Protein AF-0000000086583318 (afdb_homodimer)

Radius of gyration: 18.17 Å; Cα contacts (8 Å, |Δi|>4): 417; chains: 2; bounding box: 39×44×50 Å

Foldseek 3Di:
DPCDLLNVLQVCLVVQNLVVSVVSVVVCVVVPNADAQSSLLSNLSSCQSVLVLVVNVVSVVCCCVVRNYDHDQSSLQSNLLSCLLNPVLVVSVVSQVPDPDHHDLSSLVSSLVSCVVVVPVPSNVVSVVRNPD/DPCDLLNVLQVCLVVQNLVVSVVSVVVCVVVPNADAQSSLLSNLSSCQSVLVLVVNVVSVVCCCVPRNYDHDQSSLQSNLLSCLLNPVLVVSVVSQVPDPDHHALSSLVSSLVSCVVVVPVPSNVVSVVRNDD

InterPro domains:
  IPR002885 Pentatricopeptide repeat [PF01535] (75-99)
  IPR002885 Pentatricopeptide repeat [PF13041] (2-48)
  IPR002885 Pentatricopeptide repeat [PS51375] (1-35)
  IPR002885 Pentatricopeptide repeat [TIGR00756] (3-36)
  IPR011990 Tetratricopeptide-like helical domain superfamily [G3DSA:1.25.40.10] (1-133)
  IPR046960 Pentatricopeptide repeat-containing protein At4g14850-like, plant [PTHR47926] (2-131)

pLDDT: mean 95.22, std 8.82, range [35.66, 98.75]

Structure (mmCIF, N/CA/C/O backbone):
data_AF-0000000086583318-model_v1
#
loop_
_entity.id
_entity.type
_entity.pdbx_description
1 polymer 'Pentatricopeptide repeat-containing protein'
#
loop_
_atom_site.group_PDB
_atom_site.id
_atom_site.type_symbol
_atom_site.label_atom_id
_atom_site.label_alt_id
_atom_site.label_comp_id
_atom_site.label_asym_id
_atom_site.label_entity_id
_atom_site.label_seq_id
_atom_site.pdbx_PDB_ins_code
_atom_site.Cartn_x
_atom_site.Cartn_y
_atom_site.Cartn_z
_atom_site.occupancy
_atom_site.B_iso_or_equiv
_atom_site.auth_seq_id
_atom_site.auth_comp_id
_atom_site.auth_asym_id
_atom_site.auth_atom_id
_atom_site.pdbx_PDB_model_num
ATOM 1 N N . MET A 1 1 ? -16.641 -5.621 -13.945 1 37.62 1 MET A N 1
ATOM 2 C CA . MET A 1 1 ? -16.781 -5.004 -12.625 1 37.62 1 MET A CA 1
ATOM 3 C C . MET A 1 1 ? -16.406 -3.531 -12.672 1 37.62 1 MET A C 1
ATOM 5 O O . MET A 1 1 ? -15.445 -3.156 -13.352 1 37.62 1 MET A O 1
ATOM 9 N N . ILE A 1 2 ? -17.234 -2.631 -12.57 1 45.72 2 ILE A N 1
ATOM 10 C CA . ILE A 1 2 ? -17.109 -1.191 -12.773 1 45.72 2 ILE A CA 1
ATOM 11 C C . ILE A 1 2 ? -15.906 -0.67 -11.984 1 45.72 2 ILE A C 1
ATOM 13 O O . ILE A 1 2 ? -15.852 -0.799 -10.766 1 45.72 2 ILE A O 1
ATOM 17 N N . VAL A 1 3 ? -14.859 -0.628 -12.797 1 62.59 3 VAL A N 1
ATOM 18 C CA . VAL A 1 3 ? -13.648 -0.077 -12.195 1 62.59 3 VAL A CA 1
ATOM 19 C C . VAL A 1 3 ? -13.938 1.314 -11.641 1 62.59 3 VAL A C 1
ATOM 21 O O . VAL A 1 3 ? -14.422 2.191 -12.359 1 62.59 3 VAL A O 1
ATOM 24 N N . SER A 1 4 ? -13.891 1.413 -10.305 1 88.62 4 SER A N 1
ATOM 25 C CA . SER A 1 4 ? -14.25 2.672 -9.656 1 88.62 4 SER A CA 1
ATOM 26 C C . SER A 1 4 ? -13.148 3.711 -9.828 1 88.62 4 SER A C 1
ATOM 28 O O . SER A 1 4 ? -11.977 3.359 -10.016 1 88.62 4 SER A O 1
ATOM 30 N N . TRP A 1 5 ? -13.516 4.977 -10.305 1 93.75 5 TRP A N 1
ATOM 31 C CA . TRP A 1 5 ? -12.625 6.129 -10.391 1 93.75 5 TRP A CA 1
ATOM 32 C C . TRP A 1 5 ? -11.602 6.109 -9.258 1 93.75 5 TRP A C 1
ATOM 34 O O . TRP A 1 5 ? -10.414 6.324 -9.477 1 93.75 5 TRP A O 1
ATOM 44 N N . SER A 1 6 ? -12.016 5.707 -8.102 1 95.56 6 SER A N 1
ATOM 45 C CA . SER A 1 6 ? -11.148 5.664 -6.926 1 95.56 6 SER A CA 1
ATOM 46 C C . SER A 1 6 ? -10.125 4.535 -7.035 1 95.56 6 SER A C 1
ATOM 48 O O . SER A 1 6 ? -8.969 4.703 -6.656 1 95.56 6 SER A O 1
ATOM 50 N N . ALA A 1 7 ? -10.602 3.443 -7.5 1 94.12 7 ALA A N 1
ATOM 51 C CA . ALA A 1 7 ? -9.703 2.307 -7.68 1 94.12 7 ALA A CA 1
ATOM 52 C C . ALA A 1 7 ? -8.609 2.627 -8.703 1 94.12 7 ALA A C 1
ATOM 54 O O . ALA A 1 7 ? -7.445 2.279 -8.5 1 94.12 7 ALA A O 1
ATOM 55 N N . MET A 1 8 ? -8.945 3.303 -9.758 1 95.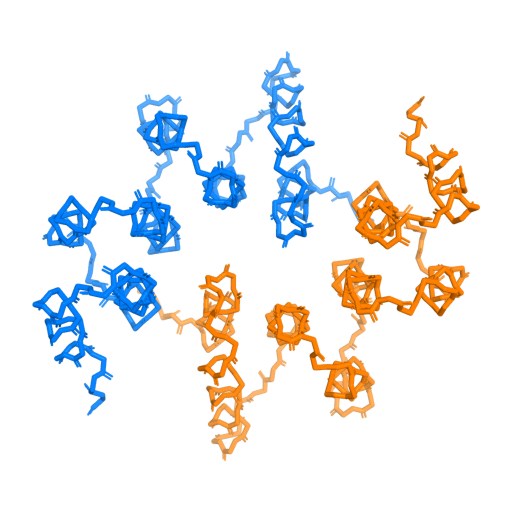38 8 MET A N 1
ATOM 56 C CA . MET A 1 8 ? -7.969 3.641 -10.797 1 95.38 8 MET A CA 1
ATOM 57 C C . MET A 1 8 ? -6.965 4.664 -10.281 1 95.38 8 MET A C 1
ATOM 59 O O . MET A 1 8 ? -5.766 4.555 -10.555 1 95.38 8 MET A O 1
ATOM 63 N N . ILE A 1 9 ? -7.492 5.645 -9.586 1 97.25 9 ILE A N 1
ATOM 64 C CA . ILE A 1 9 ? -6.609 6.637 -8.977 1 97.25 9 ILE A CA 1
ATOM 65 C C . ILE A 1 9 ? -5.617 5.941 -8.047 1 97.25 9 ILE A C 1
ATOM 67 O O . ILE A 1 9 ? -4.41 6.203 -8.109 1 97.25 9 ILE A O 1
ATOM 71 N N . GLY A 1 10 ? -6.152 5.035 -7.234 1 96.88 10 GLY A N 1
ATOM 72 C CA . GLY A 1 10 ? -5.285 4.266 -6.359 1 96.88 10 GLY A CA 1
ATOM 73 C C . GLY A 1 10 ? -4.277 3.42 -7.113 1 96.88 10 GLY A C 1
ATOM 74 O O . GLY A 1 10 ? -3.121 3.307 -6.699 1 96.88 10 GLY A O 1
ATOM 75 N N . GLY A 1 11 ? -4.68 2.834 -8.156 1 95.88 11 GLY A N 1
ATOM 76 C CA . GLY A 1 11 ? -3.785 2.053 -8.992 1 95.88 11 GLY A CA 1
ATOM 77 C C . GLY A 1 11 ? -2.639 2.867 -9.562 1 95.88 11 GLY A C 1
ATOM 78 O O . GLY A 1 11 ? -1.479 2.465 -9.461 1 95.88 11 GLY A O 1
ATOM 79 N N . TYR A 1 12 ? -2.918 4.039 -10.164 1 96.31 12 TYR A N 1
ATOM 80 C CA . TYR A 1 12 ? -1.885 4.914 -10.703 1 96.31 12 TYR A CA 1
ATOM 81 C C . TYR A 1 12 ? -0.926 5.367 -9.609 1 96.31 12 TYR A C 1
ATOM 83 O O . TYR A 1 12 ? 0.291 5.387 -9.805 1 96.31 12 TYR A O 1
ATOM 91 N N . ALA A 1 13 ? -1.493 5.707 -8.461 1 96.62 13 ALA A N 1
ATOM 92 C CA . ALA A 1 13 ? -0.678 6.184 -7.348 1 96.62 13 ALA A CA 1
ATOM 93 C C . ALA A 1 13 ? 0.273 5.098 -6.855 1 96.62 13 ALA A C 1
ATOM 95 O O . ALA A 1 13 ? 1.458 5.355 -6.637 1 96.62 13 ALA A O 1
ATOM 96 N N . MET A 1 14 ? -0.202 3.904 -6.723 1 94.81 14 MET A N 1
ATOM 97 C CA . MET A 1 14 ? 0.562 2.783 -6.184 1 94.81 14 MET A CA 1
ATOM 98 C C . MET A 1 14 ? 1.717 2.418 -7.113 1 94.81 14 MET A C 1
ATOM 100 O O . MET A 1 14 ? 2.764 1.957 -6.656 1 94.81 14 MET A O 1
ATOM 104 N N . HIS A 1 15 ? 1.571 2.66 -8.328 1 94.5 15 HIS A N 1
ATOM 105 C CA . HIS A 1 15 ? 2.572 2.223 -9.297 1 94.5 15 HIS A CA 1
ATOM 106 C C . HIS A 1 15 ? 3.418 3.395 -9.781 1 94.5 15 HIS A C 1
ATOM 108 O O . HIS A 1 15 ? 4 3.338 -10.867 1 94.5 15 HIS A O 1
ATOM 114 N N . GLY A 1 16 ? 3.346 4.484 -9.078 1 91.44 16 GLY A N 1
ATOM 115 C CA . GLY A 1 16 ? 4.254 5.602 -9.305 1 91.44 16 GLY A CA 1
ATOM 116 C C . GLY A 1 16 ? 3.799 6.523 -10.414 1 91.44 16 GLY A C 1
ATOM 117 O O . GLY A 1 16 ? 4.594 7.297 -10.953 1 91.44 16 GLY A O 1
ATOM 118 N N . GLN A 1 17 ? 2.637 6.43 -10.828 1 94.69 17 GLN A N 1
ATOM 119 C CA . GLN A 1 17 ? 2.086 7.277 -11.883 1 94.69 17 GLN A CA 1
ATOM 120 C C . GLN A 1 17 ? 1.248 8.406 -11.297 1 94.69 17 GLN A C 1
ATOM 122 O O . GLN A 1 17 ? 0.058 8.531 -11.594 1 94.69 17 GLN A O 1
ATOM 127 N N . ALA A 1 18 ? 1.865 9.234 -10.555 1 95.44 18 ALA A N 1
ATOM 128 C CA . ALA A 1 18 ? 1.233 10.289 -9.766 1 95.44 18 ALA A CA 1
ATOM 129 C C . ALA A 1 18 ? 0.518 11.289 -10.672 1 95.44 18 ALA A C 1
ATOM 131 O O . ALA A 1 18 ? -0.588 11.734 -10.359 1 95.44 18 ALA A O 1
ATOM 132 N N . GLU A 1 19 ? 1.093 11.656 -11.773 1 95.19 19 GLU A N 1
ATOM 133 C CA . GLU A 1 19 ? 0.486 12.625 -12.68 1 95.19 19 GLU A CA 1
ATOM 134 C C . GLU A 1 19 ? -0.841 12.109 -13.227 1 95.19 19 GLU A C 1
ATOM 136 O O . GLU A 1 19 ? -1.815 12.859 -13.312 1 95.19 19 GLU A O 1
ATOM 141 N N . GLU A 1 20 ? -0.82 10.891 -13.602 1 95.88 20 GLU A N 1
ATOM 142 C CA . GLU A 1 20 ? -2.049 10.297 -14.117 1 95.88 20 GLU A CA 1
ATOM 143 C C . GLU A 1 20 ? -3.127 10.234 -13.039 1 95.88 20 GLU A C 1
ATOM 145 O O . GLU A 1 20 ? -4.305 10.461 -13.32 1 95.88 20 GLU A O 1
ATOM 150 N N . ALA A 1 21 ? -2.766 9.906 -11.844 1 97.62 21 ALA A N 1
ATOM 151 C CA . ALA A 1 21 ? -3.705 9.875 -10.719 1 97.62 21 ALA A CA 1
ATOM 152 C C . ALA A 1 21 ? -4.355 11.242 -10.516 1 97.62 21 ALA A C 1
ATOM 154 O O . ALA A 1 21 ? -5.574 11.344 -10.367 1 97.62 21 ALA A O 1
ATOM 155 N N . LEU A 1 22 ? -3.559 12.312 -10.523 1 97.69 22 LEU A N 1
ATOM 156 C CA . LEU A 1 22 ? -4.055 13.664 -10.289 1 97.69 22 LEU A CA 1
ATOM 157 C C . LEU A 1 22 ? -4.938 14.125 -11.445 1 97.69 22 LEU A C 1
ATOM 159 O O . LEU A 1 22 ? -5.949 14.797 -11.227 1 97.69 22 LEU A O 1
ATOM 163 N N . LYS A 1 23 ? -4.52 13.781 -12.688 1 97.12 23 LYS A N 1
ATOM 164 C CA . LYS A 1 23 ? -5.336 14.109 -13.852 1 97.12 23 LYS A CA 1
ATOM 165 C C . LYS A 1 23 ? -6.703 13.43 -13.766 1 97.12 23 LYS A C 1
ATOM 167 O O . LYS A 1 23 ? -7.723 14.039 -14.109 1 97.12 23 LYS A O 1
ATOM 172 N N . LEU A 1 24 ? -6.723 12.211 -13.367 1 97.12 24 LEU A N 1
ATOM 173 C CA . LEU A 1 24 ? -7.977 11.469 -13.25 1 97.12 24 LEU A CA 1
ATOM 174 C C . LEU A 1 24 ? -8.867 12.078 -12.172 1 97.12 24 LEU A C 1
ATOM 176 O O . LEU A 1 24 ? -10.086 12.133 -12.328 1 97.12 24 LEU A O 1
ATOM 180 N N . PHE A 1 25 ? -8.297 12.477 -11.109 1 97.81 25 PHE A N 1
ATOM 181 C CA . PHE A 1 25 ? -9.078 13.141 -10.062 1 97.81 25 PHE A CA 1
ATOM 182 C C . PHE A 1 25 ? -9.711 14.414 -10.594 1 97.81 25 PHE A C 1
ATOM 184 O O . PHE A 1 25 ? -10.867 14.711 -10.281 1 97.81 25 PHE A O 1
ATOM 191 N N . SER A 1 26 ? -8.922 15.188 -11.297 1 97.38 26 SER A N 1
ATOM 192 C CA . SER A 1 26 ? -9.461 16.406 -11.891 1 97.38 26 SER A CA 1
ATOM 193 C C . SER A 1 26 ? -10.664 16.109 -12.773 1 97.38 26 SER A C 1
ATOM 195 O O . SER A 1 26 ? -11.664 16.828 -12.742 1 97.38 26 SER A O 1
ATOM 197 N N . LYS A 1 27 ? -10.555 15.078 -13.578 1 96.5 27 LYS A N 1
ATOM 198 C CA . LYS A 1 27 ? -11.672 14.672 -14.438 1 96.5 27 LYS A CA 1
ATOM 199 C C . LYS A 1 27 ? -12.867 14.234 -13.602 1 96.5 27 LYS A C 1
ATOM 201 O O . LYS A 1 27 ? -14.008 14.594 -13.906 1 96.5 27 LYS A O 1
ATOM 206 N N . MET A 1 28 ? -12.562 13.414 -12.547 1 96.31 28 MET A N 1
ATOM 207 C CA . MET A 1 28 ? -13.594 12.953 -11.625 1 96.31 28 MET A CA 1
ATOM 208 C C . MET A 1 28 ? -14.352 14.133 -11.023 1 96.31 28 MET A C 1
ATOM 210 O O . MET A 1 28 ? -15.586 14.117 -10.953 1 96.31 28 MET A O 1
ATOM 214 N N . TYR A 1 29 ? -13.664 15.094 -10.625 1 94.5 29 TYR A N 1
ATOM 215 C CA . TYR A 1 29 ? -14.227 16.312 -10.031 1 94.5 29 TYR A CA 1
ATOM 216 C C . TYR A 1 29 ? -15.086 17.062 -11.039 1 94.5 29 TYR A C 1
ATOM 218 O O . TYR A 1 29 ? -16.203 17.469 -10.734 1 94.5 29 TYR A O 1
ATOM 226 N N . CYS A 1 30 ? -14.609 17.234 -12.234 1 96.12 30 CYS A N 1
ATOM 227 C CA . CYS A 1 30 ? -15.273 18.031 -13.266 1 96.12 30 CYS A CA 1
ATOM 228 C C . CYS A 1 30 ? -16.609 17.406 -13.664 1 96.12 30 CYS A C 1
ATOM 230 O O . CYS A 1 30 ? -17.562 18.109 -13.977 1 96.12 30 CYS A O 1
ATOM 232 N N . ILE A 1 31 ? -16.719 16.141 -13.617 1 96.06 31 ILE A N 1
ATOM 233 C CA . ILE A 1 31 ? -17.938 15.5 -14.07 1 96.06 31 ILE A CA 1
ATOM 234 C C . ILE A 1 31 ? -18.875 15.273 -12.883 1 96.06 31 ILE A C 1
ATOM 236 O O . ILE A 1 31 ? -19.922 14.648 -13.023 1 96.06 31 ILE A O 1
ATOM 240 N N . GLY A 1 32 ? -18.422 15.648 -11.727 1 95.56 32 GLY A N 1
ATOM 241 C CA . GLY A 1 32 ? -19.328 15.719 -10.586 1 95.56 32 GLY A CA 1
ATOM 242 C C . GLY A 1 32 ? -19.328 14.453 -9.758 1 95.56 32 GLY A C 1
ATOM 243 O O . GLY A 1 32 ? -20.25 14.211 -8.977 1 95.56 32 GLY A O 1
ATOM 244 N N . ILE A 1 33 ? -18.391 13.531 -9.961 1 96.19 33 ILE A N 1
ATOM 245 C CA . ILE A 1 33 ? -18.281 12.328 -9.148 1 96.19 33 ILE A CA 1
ATOM 246 C C . ILE A 1 33 ? -17.578 12.656 -7.828 1 96.19 33 ILE A C 1
ATOM 248 O O . ILE A 1 33 ? -16.547 13.312 -7.812 1 96.19 33 ILE A O 1
ATOM 252 N N . ARG A 1 34 ? -18.203 12.258 -6.758 1 96.12 34 ARG A N 1
ATOM 253 C CA . ARG A 1 34 ? -17.672 12.602 -5.441 1 96.12 34 ARG A CA 1
ATOM 254 C C . ARG A 1 34 ? -16.562 11.648 -5.031 1 96.12 34 ARG A C 1
ATOM 256 O O . ARG A 1 34 ? -16.703 10.43 -5.148 1 96.12 34 ARG A O 1
ATOM 263 N N . PRO A 1 35 ? -15.516 12.172 -4.48 1 97.56 35 PRO A N 1
ATOM 264 C CA . PRO A 1 35 ? -14.469 11.305 -3.928 1 97.56 35 PRO A CA 1
ATOM 265 C C . PRO A 1 35 ? -14.867 10.672 -2.598 1 97.56 35 PRO A C 1
ATOM 267 O O . PRO A 1 35 ? -15.867 11.062 -1.998 1 97.56 35 PRO A O 1
ATOM 270 N N . ASN A 1 36 ? -14.172 9.594 -2.277 1 96.94 36 ASN A N 1
ATOM 271 C CA . ASN A 1 36 ? -14.312 8.969 -0.968 1 96.94 36 ASN A CA 1
ATOM 272 C C . ASN A 1 36 ? -12.961 8.773 -0.287 1 96.94 36 ASN A C 1
ATOM 274 O O . ASN A 1 36 ? -11.953 9.32 -0.734 1 96.94 36 ASN A O 1
ATOM 278 N N . GLY A 1 37 ? -12.945 8.039 0.853 1 96.94 37 GLY A N 1
ATOM 279 C CA . GLY A 1 37 ? -11.711 7.832 1.594 1 96.94 37 GLY A CA 1
ATOM 280 C C . GLY A 1 37 ? -10.625 7.156 0.771 1 96.94 37 GLY A C 1
ATOM 281 O O . GLY A 1 37 ? -9.453 7.516 0.867 1 96.94 37 GLY A O 1
ATOM 282 N N . VAL A 1 38 ? -10.984 6.227 -0.025 1 95.88 38 VAL A N 1
ATOM 283 C CA . VAL A 1 38 ? -10.039 5.484 -0.854 1 95.88 38 VAL A CA 1
ATOM 284 C C . VAL A 1 38 ? -9.414 6.418 -1.889 1 95.88 38 VAL A C 1
ATOM 286 O O . VAL A 1 38 ? -8.227 6.312 -2.189 1 95.88 38 VAL A O 1
ATOM 289 N N . THR A 1 39 ? -10.242 7.309 -2.477 1 97.81 39 THR A N 1
ATOM 290 C CA . THR A 1 39 ? -9.734 8.312 -3.41 1 97.81 39 THR A CA 1
ATOM 291 C C . THR A 1 39 ? -8.586 9.094 -2.793 1 97.81 39 THR A C 1
ATOM 293 O O . THR A 1 39 ? -7.535 9.266 -3.418 1 97.81 39 THR A O 1
ATOM 296 N N . PHE A 1 40 ? -8.797 9.484 -1.582 1 98.5 40 PHE A N 1
ATOM 297 C CA . PHE A 1 40 ? -7.832 10.383 -0.948 1 98.5 40 PHE A CA 1
ATOM 298 C C . PHE A 1 40 ? -6.59 9.609 -0.506 1 98.5 40 PHE A C 1
ATOM 300 O O . PHE A 1 40 ? -5.496 10.172 -0.438 1 98.5 40 PHE A O 1
ATOM 307 N N . ILE A 1 41 ? -6.711 8.312 -0.206 1 97.94 41 ILE A N 1
ATOM 308 C CA . ILE A 1 41 ? -5.512 7.508 -0.006 1 97.94 41 ILE A CA 1
ATOM 309 C C . ILE A 1 41 ? -4.652 7.535 -1.269 1 97.94 41 ILE A C 1
ATOM 311 O O . ILE A 1 41 ? -3.438 7.734 -1.195 1 97.94 41 ILE A O 1
ATOM 315 N N . GLY A 1 42 ? -5.32 7.348 -2.373 1 98.06 42 GLY A N 1
ATOM 316 C CA . GLY A 1 42 ? -4.609 7.395 -3.641 1 98.06 42 GLY A CA 1
ATOM 317 C C . GLY A 1 42 ? -3.947 8.734 -3.906 1 98.06 42 GLY A C 1
ATOM 318 O O . GLY A 1 42 ? -2.793 8.781 -4.336 1 98.06 42 GLY A O 1
ATOM 319 N N . LEU A 1 43 ? -4.656 9.828 -3.707 1 98.56 43 LEU A N 1
ATOM 320 C CA . LEU A 1 43 ? -4.145 11.172 -3.969 1 98.56 43 LEU A CA 1
ATOM 321 C C . LEU A 1 43 ? -2.965 11.492 -3.057 1 98.56 43 LEU A C 1
ATOM 323 O O . LEU A 1 43 ? -1.942 12.008 -3.512 1 98.56 43 LEU A O 1
ATOM 327 N N . LEU A 1 44 ? -3.082 11.172 -1.764 1 98.56 44 LEU A N 1
ATOM 328 C CA . LEU A 1 44 ? -2.014 11.453 -0.811 1 98.56 44 LEU A CA 1
ATOM 329 C C . LEU A 1 44 ? -0.789 10.594 -1.099 1 98.56 44 LEU A C 1
ATOM 331 O O . LEU A 1 44 ? 0.346 11.055 -0.963 1 98.56 44 LEU A O 1
ATOM 335 N N . HIS A 1 45 ? -0.986 9.367 -1.487 1 97.94 45 HIS A N 1
ATOM 336 C CA . HIS A 1 45 ? 0.101 8.484 -1.886 1 97.94 45 HIS A CA 1
ATOM 337 C C . HIS A 1 45 ? 0.813 9.008 -3.127 1 97.94 45 HIS A C 1
ATOM 339 O O . HIS A 1 45 ? 2.043 8.977 -3.201 1 97.94 45 HIS A O 1
ATOM 345 N N . ALA A 1 46 ? 0.011 9.469 -4.066 1 97.56 46 ALA A N 1
ATOM 346 C CA . ALA A 1 46 ? 0.594 10.039 -5.277 1 97.56 46 ALA A CA 1
ATOM 347 C C . ALA A 1 46 ? 1.481 11.242 -4.945 1 97.56 46 ALA A C 1
ATOM 349 O O . ALA A 1 46 ? 2.58 11.375 -5.488 1 97.56 46 ALA A O 1
ATOM 350 N N . CYS A 1 47 ? 1.048 12.133 -4.09 1 97.81 47 CYS A N 1
ATOM 351 C CA . CYS A 1 47 ? 1.83 13.289 -3.668 1 97.81 47 CYS A CA 1
ATOM 352 C C . CYS A 1 47 ? 3.119 12.852 -2.982 1 97.81 47 CYS A C 1
ATOM 354 O O . CYS A 1 47 ? 4.164 13.484 -3.152 1 97.81 47 CYS A O 1
ATOM 356 N N . GLY A 1 48 ? 3.002 11.766 -2.258 1 96.38 48 GLY A N 1
ATOM 357 C CA . GLY A 1 48 ? 4.168 11.25 -1.564 1 96.38 48 GLY A CA 1
ATOM 358 C C . GLY A 1 48 ? 5.266 10.781 -2.508 1 96.38 48 GLY A C 1
ATOM 359 O O . GLY A 1 48 ? 6.445 11.023 -2.262 1 96.38 48 GLY A O 1
ATOM 360 N N . HIS A 1 49 ? 4.922 10.172 -3.545 1 91.88 49 HIS A N 1
ATOM 361 C CA . HIS A 1 49 ? 5.871 9.609 -4.496 1 91.88 49 HIS A CA 1
ATOM 362 C C . HIS A 1 49 ? 6.617 10.711 -5.246 1 91.88 49 HIS A C 1
ATOM 364 O O . HIS A 1 49 ? 7.777 10.531 -5.625 1 91.88 49 HIS A O 1
ATOM 370 N N . MET A 1 50 ? 5.922 11.836 -5.398 1 93 50 MET A N 1
ATOM 371 C CA . MET A 1 50 ? 6.508 12.906 -6.203 1 93 50 MET A CA 1
ATOM 372 C C . MET A 1 50 ? 6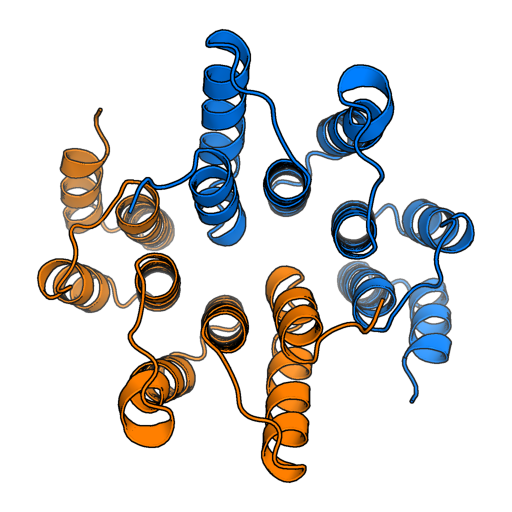.992 14.047 -5.32 1 93 50 MET A C 1
ATOM 374 O O . MET A 1 50 ? 7.457 15.07 -5.82 1 93 50 MET A O 1
ATOM 378 N N . GLY A 1 51 ? 6.801 13.992 -4.023 1 94.56 51 GLY A N 1
ATOM 379 C CA . GLY A 1 51 ? 7.223 15.039 -3.107 1 94.56 51 GLY A CA 1
ATOM 380 C C . GLY A 1 51 ? 6.387 16.297 -3.215 1 94.56 51 GLY A C 1
ATOM 381 O O . GLY A 1 51 ? 6.906 17.406 -3.074 1 94.56 51 GLY A O 1
ATOM 382 N N . LEU A 1 52 ? 5.129 16.141 -3.566 1 97.25 52 LEU A N 1
ATOM 383 C CA . LEU A 1 52 ? 4.223 17.281 -3.701 1 97.25 52 LEU A CA 1
ATOM 384 C C . LEU A 1 52 ? 3.588 17.625 -2.359 1 97.25 52 LEU A C 1
ATOM 386 O O . LEU A 1 52 ? 2.381 17.469 -2.176 1 97.25 52 LEU A O 1
ATOM 390 N N . VAL A 1 53 ? 4.328 18.297 -1.519 1 98.38 53 VAL A N 1
ATOM 391 C CA . VAL A 1 53 ? 3.969 18.516 -0.122 1 98.38 53 VAL A CA 1
ATOM 392 C C . VAL A 1 53 ? 2.783 19.484 -0.036 1 98.38 53 VAL A C 1
ATOM 394 O O . VAL A 1 53 ? 1.815 19.219 0.682 1 98.38 53 VAL A O 1
ATOM 397 N N . ASP A 1 54 ? 2.84 20.594 -0.753 1 98.25 54 ASP A N 1
ATOM 398 C CA . ASP A 1 54 ? 1.771 21.578 -0.684 1 98.25 54 ASP A CA 1
ATOM 399 C C . ASP A 1 54 ? 0.455 21 -1.204 1 98.25 54 ASP A C 1
ATOM 401 O O . ASP A 1 54 ? -0.604 21.234 -0.616 1 98.25 54 ASP A O 1
ATOM 405 N N . GLU A 1 55 ? 0.545 20.281 -2.277 1 98 55 GLU A N 1
ATOM 406 C CA . GLU A 1 55 ? -0.644 19.609 -2.793 1 98 55 GLU A CA 1
ATOM 407 C C . GLU A 1 55 ? -1.19 18.609 -1.785 1 98 55 GLU A C 1
ATOM 409 O O . GLU A 1 55 ? -2.402 18.516 -1.584 1 98 55 GLU A O 1
ATOM 414 N N . GLY A 1 56 ? -0.317 17.828 -1.161 1 98.56 56 GLY A N 1
ATOM 415 C CA . GLY A 1 56 ? -0.716 16.859 -0.144 1 98.56 56 GLY A CA 1
ATOM 416 C C . GLY A 1 56 ? -1.439 17.5 1.027 1 98.56 56 GLY A C 1
ATOM 417 O O . GLY A 1 56 ? -2.488 17.016 1.455 1 98.56 56 GLY A O 1
ATOM 418 N N . ARG A 1 57 ? -0.868 18.594 1.489 1 98.56 57 ARG A N 1
ATOM 419 C CA . ARG A 1 57 ? -1.531 19.328 2.557 1 98.56 57 ARG A CA 1
ATOM 420 C C . ARG A 1 57 ? -2.922 19.781 2.127 1 98.56 57 ARG A C 1
ATOM 422 O O . ARG A 1 57 ? -3.871 19.719 2.914 1 98.56 57 ARG A O 1
ATOM 429 N N . GLY A 1 58 ? -2.959 20.266 0.945 1 98.5 58 GLY A N 1
ATOM 430 C CA . GLY A 1 58 ? -4.238 20.703 0.405 1 98.5 58 GLY A CA 1
ATOM 431 C C . GLY A 1 58 ? -5.262 19.578 0.322 1 98.5 58 GLY A C 1
ATOM 432 O O . GLY A 1 58 ? -6.41 19.75 0.729 1 98.5 58 GLY A O 1
ATOM 433 N N . PHE A 1 59 ? -4.879 18.422 -0.182 1 98.75 59 PHE A N 1
ATOM 434 C CA . PHE A 1 59 ? -5.781 17.281 -0.295 1 98.75 59 PHE A CA 1
ATOM 435 C C . PHE A 1 59 ? -6.23 16.797 1.081 1 98.75 59 PHE A C 1
ATOM 437 O O . PHE A 1 59 ? -7.414 16.531 1.294 1 98.75 59 PHE A O 1
ATOM 444 N N . PHE A 1 60 ? -5.348 16.719 1.952 1 98.75 60 PHE A N 1
ATOM 445 C CA . PHE A 1 60 ? -5.691 16.266 3.295 1 98.75 60 PHE A CA 1
ATOM 446 C C . PHE A 1 60 ? -6.734 17.188 3.926 1 98.75 60 PHE A C 1
ATOM 448 O O . PHE A 1 60 ? -7.738 16.719 4.465 1 98.75 60 PHE A O 1
ATOM 455 N N . SER A 1 61 ? -6.48 18.453 3.836 1 98.44 61 SER A N 1
ATOM 456 C CA . SER A 1 61 ? -7.402 19.422 4.418 1 98.44 61 SER A CA 1
ATOM 457 C C . SER A 1 61 ? -8.758 19.391 3.725 1 98.44 61 SER A C 1
ATOM 459 O O . SER A 1 61 ? -9.797 19.562 4.367 1 98.44 61 SER A O 1
ATOM 461 N N . SER A 1 62 ? -8.734 19.156 2.453 1 98.19 62 SER A N 1
ATOM 462 C CA . SER A 1 62 ? -9.961 19.219 1.675 1 98.19 62 SER A CA 1
ATOM 463 C C . SER A 1 62 ? -10.875 18.047 2.002 1 98.19 62 SER A C 1
ATOM 465 O O . SER A 1 62 ? -12.086 18.094 1.761 1 98.19 62 SER A O 1
ATOM 467 N N . MET A 1 63 ? -10.289 16.906 2.564 1 98.44 63 MET A N 1
ATOM 468 C CA . MET A 1 63 ? -11.109 15.742 2.918 1 98.44 63 MET A CA 1
ATOM 469 C C . MET A 1 63 ? -12.281 16.156 3.809 1 98.44 63 MET A C 1
ATOM 471 O O . MET A 1 63 ? -13.43 15.859 3.5 1 98.44 63 MET A O 1
ATOM 475 N N . THR A 1 64 ? -11.977 16.844 4.836 1 98.12 64 THR A N 1
ATOM 476 C CA . THR A 1 64 ? -13.008 17.266 5.785 1 98.12 64 THR A CA 1
ATOM 477 C C . THR A 1 64 ? -13.688 18.547 5.32 1 98.12 64 THR A C 1
ATOM 479 O O . THR A 1 64 ? -14.914 18.641 5.305 1 98.12 64 THR A O 1
ATOM 482 N N . ARG A 1 65 ? -12.883 19.5 4.973 1 98.19 65 ARG A N 1
ATOM 483 C CA . ARG A 1 65 ? -13.375 20.844 4.668 1 98.19 65 ARG A CA 1
ATOM 484 C C . ARG A 1 65 ? -14.375 20.812 3.518 1 98.19 65 ARG A C 1
ATOM 486 O O . ARG A 1 65 ? -15.438 21.422 3.598 1 98.19 65 ARG A O 1
ATOM 493 N N . ASP A 1 66 ? -14.047 20.094 2.471 1 97.25 66 ASP A N 1
ATOM 494 C CA . ASP A 1 66 ? -14.82 20.188 1.236 1 97.25 66 ASP A CA 1
ATOM 495 C C . ASP A 1 66 ? -15.727 18.953 1.064 1 97.25 66 ASP A C 1
ATOM 497 O O . ASP A 1 66 ? -16.781 19.047 0.427 1 97.25 66 ASP A O 1
ATOM 501 N N . TYR A 1 67 ? -15.375 17.797 1.729 1 97.69 67 TYR A N 1
ATOM 502 C CA . TYR A 1 67 ? -16.094 16.578 1.358 1 97.69 67 TYR A CA 1
ATOM 503 C C . TYR A 1 67 ? -16.656 15.883 2.588 1 97.69 67 TYR A C 1
ATOM 505 O O . TYR A 1 67 ? -17.281 14.82 2.479 1 97.69 67 TYR A O 1
ATOM 513 N N . GLU A 1 68 ? -16.406 16.422 3.707 1 98.06 68 GLU A N 1
ATOM 514 C CA . GLU A 1 68 ? -16.922 15.875 4.957 1 98.06 68 GLU A CA 1
ATOM 515 C C . GLU A 1 68 ? -16.453 14.438 5.164 1 98.06 68 GLU A C 1
ATOM 517 O O . GLU A 1 68 ? -17.203 13.594 5.637 1 98.06 68 GLU A O 1
ATOM 522 N N . ILE A 1 69 ? -15.328 14.141 4.699 1 98.19 69 ILE A N 1
ATOM 523 C CA . ILE A 1 69 ? -14.703 12.836 4.898 1 98.19 69 ILE A CA 1
ATOM 524 C C . ILE A 1 69 ? -13.75 12.898 6.09 1 98.19 69 ILE A C 1
ATOM 526 O O . ILE A 1 69 ? -12.828 13.719 6.113 1 98.19 69 ILE A O 1
ATOM 530 N N . ILE A 1 70 ? -13.961 12.008 7.023 1 98.12 70 ILE A N 1
ATOM 531 C CA . ILE A 1 70 ? -13.094 11.977 8.195 1 98.12 70 ILE A CA 1
ATOM 532 C C . ILE A 1 70 ? -11.852 11.133 7.895 1 98.12 70 ILE A C 1
ATOM 534 O O . ILE A 1 70 ? -11.961 9.961 7.539 1 98.12 70 ILE A O 1
ATOM 538 N N . PRO A 1 71 ? -10.625 11.742 8.086 1 98.06 71 PRO A N 1
ATOM 539 C CA . PRO A 1 71 ? -9.406 10.969 7.848 1 98.06 71 PRO A CA 1
ATOM 540 C C . PRO A 1 71 ? -9.289 9.758 8.773 1 98.06 71 PRO A C 1
ATOM 542 O O . PRO A 1 71 ? -9.617 9.852 9.961 1 98.06 71 PRO A O 1
ATOM 545 N N . GLN A 1 72 ? -8.891 8.648 8.172 1 97.38 72 GLN A N 1
ATOM 546 C CA . GLN A 1 72 ? -8.602 7.434 8.922 1 97.38 72 GLN A CA 1
ATOM 547 C C . GLN A 1 72 ? -7.102 7.191 9.031 1 97.38 72 GLN A C 1
ATOM 549 O O . GLN A 1 72 ? -6.305 7.977 8.516 1 97.38 72 GLN A O 1
ATOM 554 N N . ILE A 1 73 ? -6.711 6.141 9.719 1 97.06 73 ILE A N 1
ATOM 555 C CA . ILE A 1 73 ? -5.316 5.883 10.062 1 97.06 73 ILE A CA 1
ATOM 556 C C . ILE A 1 73 ? -4.48 5.805 8.781 1 97.06 73 ILE A C 1
ATOM 558 O O . ILE A 1 73 ? -3.318 6.223 8.773 1 97.06 73 ILE A O 1
ATOM 562 N N . GLU A 1 74 ? -5.055 5.281 7.742 1 96.75 74 GLU A N 1
ATOM 563 C CA . GLU A 1 74 ? -4.328 5.137 6.484 1 96.75 74 GLU A CA 1
ATOM 564 C C . GLU A 1 74 ? -4.008 6.496 5.871 1 96.75 74 GLU A C 1
ATOM 566 O O . GLU A 1 74 ? -2.949 6.676 5.262 1 96.75 74 GLU A O 1
ATOM 571 N N . HIS A 1 75 ? -4.918 7.449 5.977 1 98.38 75 HIS A N 1
ATOM 572 C CA . HIS A 1 75 ? -4.684 8.797 5.473 1 98.38 75 HIS A CA 1
ATOM 573 C C . HIS A 1 75 ? -3.566 9.484 6.246 1 98.38 75 HIS A C 1
ATOM 575 O O . HIS A 1 75 ? -2.705 10.141 5.652 1 98.38 75 HIS A O 1
ATOM 581 N N . TYR A 1 76 ? -3.617 9.289 7.516 1 98.31 76 TYR A N 1
ATOM 582 C CA . TYR A 1 76 ? -2.559 9.836 8.352 1 98.31 76 TYR A CA 1
ATOM 583 C C . TYR A 1 76 ? -1.208 9.227 7.992 1 98.31 76 TYR A C 1
ATOM 585 O O . TYR A 1 76 ? -0.199 9.938 7.93 1 98.31 76 TYR A O 1
ATOM 593 N N . GLY A 1 77 ? -1.203 7.941 7.801 1 98.06 77 GLY A N 1
ATOM 594 C CA . GLY A 1 77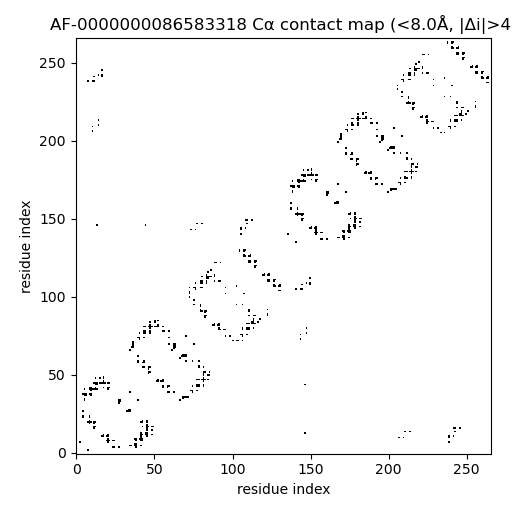 ? 0.02 7.277 7.375 1 98.06 77 GLY A CA 1
ATOM 595 C C . GLY A 1 77 ? 0.599 7.859 6.102 1 98.06 77 GLY A C 1
ATOM 596 O O . GLY A 1 77 ? 1.807 8.094 6.012 1 98.06 77 GLY A O 1
ATOM 597 N N . CYS A 1 78 ? -0.228 8.109 5.145 1 98.38 78 CYS A N 1
ATOM 598 C CA . CYS A 1 78 ? 0.22 8.68 3.877 1 98.38 78 CYS A CA 1
ATOM 599 C C . CYS A 1 78 ? 0.801 10.07 4.078 1 98.38 78 CYS A C 1
ATOM 601 O O . CYS A 1 78 ? 1.812 10.422 3.467 1 98.38 78 CYS A O 1
ATOM 603 N N . MET A 1 79 ? 0.136 10.883 4.863 1 98.69 79 MET A N 1
ATOM 604 C CA . MET A 1 79 ? 0.622 12.234 5.152 1 98.69 79 MET A CA 1
ATOM 605 C C . MET A 1 79 ? 1.978 12.18 5.852 1 98.69 79 MET A C 1
ATOM 607 O O . MET A 1 79 ? 2.879 12.953 5.516 1 98.69 79 MET A O 1
ATOM 611 N N . VAL A 1 80 ? 2.107 11.281 6.801 1 98.62 80 VAL A N 1
ATOM 612 C CA . VAL A 1 80 ? 3.371 11.164 7.523 1 98.62 80 VAL A CA 1
ATOM 613 C C . VAL A 1 80 ? 4.469 10.703 6.57 1 98.62 80 VAL A C 1
ATOM 615 O O . VAL A 1 80 ? 5.598 11.188 6.629 1 98.62 80 VAL A O 1
ATOM 618 N N . ASP A 1 81 ? 4.16 9.781 5.785 1 98.44 81 ASP A N 1
ATOM 619 C CA . ASP A 1 81 ? 5.121 9.305 4.797 1 98.44 81 ASP A CA 1
ATOM 620 C C . ASP A 1 81 ? 5.59 10.445 3.893 1 98.44 81 ASP A C 1
ATOM 622 O O . ASP A 1 81 ? 6.789 10.594 3.648 1 98.44 81 ASP A O 1
ATOM 626 N N . LEU A 1 82 ? 4.625 11.242 3.35 1 98.25 82 LEU A N 1
ATOM 627 C CA . LEU A 1 82 ? 4.934 12.375 2.482 1 98.25 82 LEU A CA 1
ATOM 628 C C . LEU A 1 82 ? 5.855 13.367 3.188 1 98.25 82 LEU A C 1
ATOM 630 O O . LEU A 1 82 ? 6.887 13.758 2.639 1 98.25 82 LEU A O 1
ATOM 634 N N . LEU A 1 83 ? 5.484 13.727 4.406 1 98.56 83 LEU A N 1
ATOM 635 C CA . LEU A 1 83 ? 6.27 14.695 5.16 1 98.56 83 LEU A CA 1
ATOM 636 C C . LEU A 1 83 ? 7.664 14.156 5.461 1 98.56 83 LEU A C 1
ATOM 638 O O . LEU A 1 83 ? 8.664 14.859 5.277 1 98.56 83 LEU A O 1
ATOM 642 N N . SER A 1 84 ? 7.75 12.93 5.852 1 98.38 84 SER A N 1
ATOM 643 C CA . SER A 1 84 ? 9.016 12.32 6.266 1 98.38 84 SER A CA 1
ATOM 644 C C . SER A 1 84 ? 9.961 12.148 5.082 1 98.38 84 SER A C 1
ATOM 646 O O . SER A 1 84 ? 11.148 12.469 5.18 1 98.38 84 SER A O 1
ATOM 648 N N . MET A 1 85 ? 9.477 11.672 4.004 1 97.5 85 MET A N 1
ATOM 649 C CA . MET A 1 85 ? 10.305 11.445 2.828 1 97.5 85 MET A CA 1
ATOM 650 C C . MET A 1 85 ? 10.789 12.766 2.24 1 97.5 85 MET A C 1
ATOM 652 O O . MET A 1 85 ? 11.844 12.812 1.602 1 97.5 85 MET A O 1
ATOM 656 N N . SER A 1 86 ? 10.039 13.844 2.473 1 97.94 86 SER A N 1
ATOM 657 C CA . SER A 1 86 ? 10.414 15.164 1.965 1 97.94 86 SER A CA 1
ATOM 658 C C . SER A 1 86 ? 11.375 15.867 2.918 1 97.94 86 SER A C 1
ATOM 660 O O . SER A 1 86 ? 11.695 17.047 2.725 1 97.94 86 SER A O 1
ATOM 662 N N . GLY A 1 87 ? 11.695 15.219 4.035 1 97.75 87 GLY A N 1
ATOM 663 C CA . GLY A 1 87 ? 12.695 15.758 4.953 1 97.75 87 GLY A CA 1
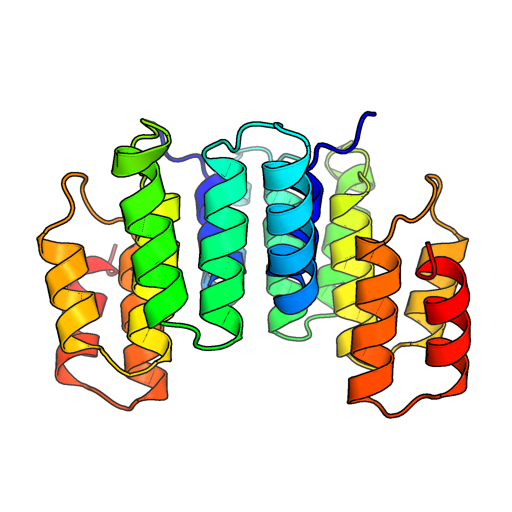ATOM 664 C C . GLY A 1 87 ? 12.094 16.641 6.023 1 97.75 87 GLY A C 1
ATOM 665 O O . GLY A 1 87 ? 12.82 17.234 6.82 1 97.75 87 GLY A O 1
ATOM 666 N N . LEU A 1 88 ? 10.789 16.812 6.016 1 98.38 88 LEU A N 1
ATOM 667 C CA . LEU A 1 88 ? 10.117 17.609 7.039 1 98.38 88 LEU A CA 1
ATOM 668 C C . LEU A 1 88 ? 9.812 16.766 8.273 1 98.38 88 LEU A C 1
ATOM 670 O O . LEU A 1 88 ? 8.648 16.625 8.664 1 98.38 88 LEU A O 1
ATOM 674 N N . LEU A 1 89 ? 10.867 16.203 8.961 1 98.38 89 LEU A N 1
ATOM 675 C CA . LEU A 1 89 ? 10.781 15.18 10 1 98.38 89 LEU A CA 1
ATOM 676 C C . LEU A 1 89 ? 10.164 15.75 11.273 1 98.38 89 LEU A C 1
ATOM 678 O O . LEU A 1 89 ? 9.383 15.07 11.945 1 98.38 89 LEU A O 1
ATOM 682 N N . GLN A 1 90 ? 10.539 16.953 11.578 1 97.88 90 GLN A N 1
ATOM 683 C CA . GLN A 1 90 ? 9.945 17.578 12.758 1 97.88 90 GLN A CA 1
ATOM 684 C C . GLN A 1 90 ? 8.445 17.781 12.57 1 97.88 90 GLN A C 1
ATOM 686 O O . GLN A 1 90 ? 7.656 17.516 13.484 1 97.88 90 GLN A O 1
ATOM 691 N N . GLU A 1 91 ? 8.07 18.266 11.453 1 98.25 91 GLU A N 1
ATOM 692 C CA . GLU A 1 91 ? 6.652 18.438 11.148 1 98.25 91 GLU A CA 1
ATOM 693 C C . GLU A 1 91 ? 5.926 17.094 11.148 1 98.25 91 GLU A C 1
ATOM 695 O O . GLU A 1 91 ? 4.785 17 11.609 1 98.25 91 GLU A O 1
ATOM 700 N N . ALA A 1 92 ? 6.57 16.016 10.562 1 98.69 92 ALA A N 1
ATOM 701 C CA . ALA A 1 92 ? 5.988 14.68 10.562 1 98.69 92 ALA A CA 1
ATOM 702 C C . ALA A 1 92 ? 5.75 14.188 11.992 1 98.69 92 ALA A C 1
ATOM 704 O O . ALA A 1 92 ? 4.695 13.625 12.289 1 98.69 92 ALA A O 1
ATOM 705 N N . HIS A 1 93 ? 6.73 14.453 12.781 1 98.12 93 HIS A N 1
ATOM 706 C CA . HIS A 1 93 ? 6.629 14.039 14.18 1 98.12 93 HIS A CA 1
ATOM 707 C C . HIS A 1 93 ? 5.484 14.758 14.883 1 98.12 93 HIS A C 1
ATOM 709 O O . HIS A 1 93 ? 4.703 14.133 15.609 1 98.12 93 HIS A O 1
ATOM 715 N N . GLU A 1 94 ? 5.441 15.992 14.75 1 98.12 94 GLU A N 1
ATOM 716 C CA . GLU A 1 94 ? 4.363 16.781 15.344 1 98.12 94 GLU A CA 1
ATOM 717 C C . GLU A 1 94 ? 3.004 16.359 14.789 1 98.12 94 GLU A C 1
ATOM 719 O O . GLU A 1 94 ? 2.008 16.344 15.516 1 98.12 94 GLU A O 1
ATOM 724 N N . PHE A 1 95 ? 2.906 16.109 13.5 1 98.69 95 PHE A N 1
ATOM 725 C CA . PHE A 1 95 ? 1.688 15.625 12.859 1 98.69 95 PHE A CA 1
ATOM 726 C C . PHE A 1 95 ? 1.183 14.359 13.547 1 98.69 95 PHE A C 1
ATOM 728 O O . PHE A 1 95 ? -0.01 14.234 13.836 1 98.69 95 PHE A O 1
ATOM 735 N N . ILE A 1 96 ? 2.119 13.406 13.883 1 98.56 96 ILE A N 1
ATOM 736 C CA . ILE A 1 96 ? 1.762 12.156 14.555 1 98.56 96 ILE A CA 1
ATOM 737 C C . ILE A 1 96 ? 1.211 12.461 15.945 1 98.56 96 ILE A C 1
ATOM 739 O O . ILE A 1 96 ? 0.186 11.906 16.359 1 98.56 96 ILE A O 1
ATOM 743 N N . LYS A 1 97 ? 1.853 13.359 16.609 1 97.56 97 LYS A N 1
ATOM 744 C CA . LYS A 1 97 ? 1.477 13.68 17.969 1 97.56 97 LYS A CA 1
ATOM 745 C C . LYS A 1 97 ? 0.093 14.32 18.031 1 97.56 97 LYS A C 1
ATOM 747 O O . LYS A 1 97 ? -0.621 14.188 19.031 1 97.56 97 LYS A O 1
ATOM 752 N N . ASN A 1 98 ? -0.281 14.93 17.016 1 97.75 98 ASN A N 1
ATOM 753 C CA . ASN A 1 98 ? -1.536 15.672 17 1 97.75 98 ASN A CA 1
ATOM 754 C C . ASN A 1 98 ? -2.654 14.867 16.344 1 97.75 98 ASN A C 1
ATOM 756 O O . ASN A 1 98 ? -3.762 15.367 16.156 1 97.75 98 ASN A O 1
ATOM 760 N N . MET A 1 99 ? -2.402 13.625 15.969 1 97.62 99 MET A N 1
ATOM 761 C CA . MET A 1 99 ? -3.457 12.773 15.438 1 97.62 99 MET A CA 1
ATOM 762 C C . MET A 1 99 ? -4.531 12.516 16.484 1 97.62 99 MET A C 1
ATOM 764 O O . MET A 1 99 ? -4.219 12.297 17.656 1 97.62 99 MET A O 1
ATOM 768 N N . PRO A 1 100 ? -5.812 12.547 16.047 1 97.44 100 PRO A N 1
ATOM 769 C CA . PRO A 1 100 ? -6.891 12.234 16.984 1 97.44 100 PRO A CA 1
ATOM 770 C C . PRO A 1 100 ? -7.035 10.734 17.234 1 97.44 100 PRO A C 1
ATOM 772 O O . PRO A 1 100 ? -7.816 10.32 18.094 1 97.44 100 PRO A O 1
ATOM 775 N N . ILE A 1 101 ? -6.387 9.812 16.531 1 95.69 101 ILE A N 1
ATOM 776 C CA . ILE A 1 101 ? -6.336 8.367 16.719 1 95.69 101 ILE A CA 1
ATOM 777 C C . ILE A 1 101 ? -4.898 7.93 17 1 95.69 101 ILE A C 1
ATOM 779 O O . ILE A 1 101 ? -3.949 8.539 16.5 1 95.69 101 ILE A O 1
ATOM 783 N N . LYS A 1 102 ? -4.77 6.871 17.734 1 96.06 102 LYS A N 1
ATOM 784 C CA . LYS A 1 102 ? -3.434 6.406 18.094 1 96.06 102 LYS A CA 1
ATOM 785 C C . LYS A 1 102 ? -2.686 5.895 16.859 1 96.06 102 LYS A C 1
ATOM 787 O O . LYS A 1 102 ? -3.215 5.09 16.094 1 96.06 102 LYS A O 1
ATOM 792 N N . ALA A 1 103 ? -1.376 6.328 16.766 1 96.62 103 ALA A N 1
ATOM 793 C CA . ALA A 1 103 ? -0.536 5.879 15.648 1 96.62 103 ALA A CA 1
ATOM 794 C C . ALA A 1 103 ? -0.196 4.395 15.789 1 96.62 103 ALA A C 1
ATOM 796 O O . ALA A 1 103 ? 0.066 3.912 16.891 1 96.62 103 ALA A O 1
ATOM 797 N N . ASN A 1 104 ? -0.25 3.713 14.664 1 95 104 ASN A N 1
ATOM 798 C CA . ASN A 1 104 ? 0.153 2.311 14.664 1 95 104 ASN A CA 1
ATOM 799 C C . ASN A 1 104 ? 1.57 2.135 14.125 1 95 104 ASN A C 1
ATOM 801 O O . ASN A 1 104 ? 2.291 3.115 13.93 1 95 104 ASN A O 1
ATOM 805 N N . GLY A 1 105 ? 2.002 0.876 13.93 1 94.69 105 GLY A N 1
ATOM 806 C CA . GLY A 1 105 ? 3.355 0.584 13.484 1 94.69 105 GLY A CA 1
ATOM 807 C C . GLY A 1 105 ? 3.652 1.108 12.094 1 94.69 105 GLY A C 1
ATOM 808 O O . GLY A 1 105 ? 4.785 1.499 11.797 1 94.69 105 GLY A O 1
ATOM 809 N N . VAL A 1 106 ? 2.619 1.097 11.289 1 96.5 106 VAL A N 1
ATOM 810 C CA . VAL A 1 106 ? 2.795 1.581 9.922 1 96.5 106 VAL A CA 1
ATOM 811 C C . VAL A 1 106 ? 3.16 3.064 9.945 1 96.5 106 VAL A C 1
ATOM 813 O O . VAL A 1 106 ? 4.074 3.494 9.242 1 96.5 106 VAL A O 1
ATOM 816 N N . VAL A 1 107 ? 2.418 3.863 10.75 1 97.88 107 VAL A N 1
ATOM 817 C CA . VAL A 1 107 ? 2.619 5.305 10.852 1 97.88 107 VAL A CA 1
ATOM 818 C C . VAL A 1 107 ? 4.004 5.598 11.422 1 97.88 107 VAL A C 1
ATOM 820 O O . VAL A 1 107 ? 4.773 6.367 10.844 1 97.88 107 VAL A O 1
ATOM 823 N N . TRP A 1 108 ? 4.398 4.992 12.438 1 97.75 108 TRP A N 1
ATOM 824 C CA . TRP A 1 108 ? 5.715 5.207 13.031 1 97.75 108 TRP A CA 1
ATOM 825 C C . TRP A 1 108 ? 6.816 4.691 12.117 1 97.75 108 TRP A C 1
ATOM 827 O O . TRP A 1 108 ? 7.906 5.262 12.062 1 97.75 108 TRP A O 1
ATOM 837 N N . GLY A 1 109 ? 6.469 3.592 11.477 1 97.25 109 GLY A N 1
ATOM 838 C CA . GLY A 1 109 ? 7.414 3.076 10.5 1 97.25 109 GLY A CA 1
ATOM 839 C C . GLY A 1 109 ? 7.711 4.059 9.383 1 97.25 109 GLY A C 1
ATOM 840 O O . GLY A 1 109 ? 8.844 4.137 8.906 1 97.25 109 GLY A O 1
ATOM 841 N N . ALA A 1 110 ? 6.664 4.738 8.961 1 97.56 110 ALA A N 1
ATOM 842 C CA . ALA A 1 110 ? 6.852 5.75 7.926 1 97.56 110 ALA A CA 1
ATOM 843 C C . ALA A 1 110 ? 7.805 6.844 8.398 1 97.56 110 ALA A C 1
ATOM 845 O O . ALA A 1 110 ? 8.68 7.277 7.645 1 97.56 110 ALA A O 1
ATOM 846 N N . LEU A 1 111 ? 7.625 7.312 9.609 1 98.12 111 LEU A N 1
ATOM 847 C CA . LEU A 1 111 ? 8.547 8.297 10.164 1 98.12 111 LEU A CA 1
ATOM 848 C C . LEU A 1 111 ? 9.969 7.746 10.219 1 98.12 111 LEU A C 1
ATOM 850 O O . LEU A 1 111 ? 10.922 8.43 9.836 1 98.12 111 LEU A O 1
ATOM 854 N N . LEU A 1 112 ? 10.109 6.566 10.648 1 97.69 112 LEU A N 1
ATOM 855 C CA . LEU A 1 112 ? 11.422 5.945 10.766 1 97.69 112 LEU A CA 1
ATOM 856 C C . LEU A 1 112 ? 12.109 5.859 9.406 1 97.69 112 LEU A C 1
ATOM 858 O O . LEU A 1 112 ? 13.32 6.074 9.297 1 97.69 112 LEU A O 1
ATOM 862 N N . SER A 1 113 ? 11.406 5.48 8.484 1 96.31 113 SER A N 1
ATOM 863 C CA . SER A 1 113 ? 11.953 5.383 7.129 1 96.31 113 SER A CA 1
ATOM 864 C C . SER A 1 113 ? 12.523 6.715 6.664 1 96.31 113 SER A C 1
ATOM 866 O O . SER A 1 113 ? 13.609 6.762 6.082 1 96.31 113 SER A O 1
ATOM 868 N N . GLY A 1 114 ? 11.719 7.797 6.871 1 96.5 114 GLY A N 1
ATOM 869 C CA . GLY A 1 114 ? 12.227 9.117 6.527 1 96.5 114 GLY A CA 1
ATOM 870 C C . GLY A 1 114 ? 13.477 9.492 7.293 1 96.5 114 GLY A C 1
ATOM 871 O O . GLY A 1 114 ? 14.391 10.102 6.738 1 96.5 114 GLY A O 1
ATOM 872 N N . CYS A 1 115 ? 13.555 9.078 8.516 1 97.62 115 CYS A N 1
ATOM 873 C CA . CYS A 1 115 ? 14.719 9.359 9.336 1 97.62 115 CYS A CA 1
ATOM 874 C C . CYS A 1 115 ? 15.953 8.656 8.797 1 97.62 115 CYS A C 1
ATOM 876 O O . CYS A 1 115 ? 17.062 9.203 8.836 1 97.62 115 CYS A O 1
ATOM 878 N N . LYS A 1 116 ? 15.781 7.484 8.367 1 96 116 LYS A N 1
ATOM 879 C CA . LYS A 1 116 ? 16.891 6.727 7.793 1 96 116 LYS A CA 1
ATOM 880 C C . LYS A 1 116 ? 17.422 7.406 6.535 1 96 116 LYS A C 1
ATOM 882 O O . LYS A 1 116 ? 18.641 7.543 6.359 1 96 116 LYS A O 1
ATOM 887 N N . VAL A 1 117 ? 16.547 7.867 5.684 1 95.56 117 VAL A N 1
ATOM 888 C CA . VAL A 1 117 ? 16.906 8.5 4.414 1 95.56 117 VAL A CA 1
ATOM 889 C C . VAL A 1 117 ? 17.641 9.805 4.676 1 95.56 117 VAL A C 1
ATOM 891 O O . VAL A 1 117 ? 18.625 10.117 3.994 1 95.56 117 VAL A O 1
ATOM 894 N N . HIS A 1 118 ? 17.156 10.523 5.734 1 97.56 118 HIS A N 1
ATOM 895 C CA . HIS A 1 118 ? 17.719 11.844 5.992 1 97.56 118 HIS A CA 1
ATOM 896 C C . HIS A 1 118 ? 18.688 11.812 7.172 1 97.56 118 HIS A C 1
ATOM 898 O O . HIS A 1 118 ? 19.109 12.867 7.66 1 97.56 118 HIS A O 1
ATOM 904 N N . LYS A 1 119 ? 19.078 10.656 7.648 1 96.38 119 LYS A N 1
ATOM 905 C CA . LYS A 1 119 ? 20.078 10.406 8.688 1 96.38 119 LYS A CA 1
ATOM 906 C C . LYS A 1 119 ? 19.781 11.234 9.938 1 96.38 119 LYS A C 1
ATOM 908 O O . LYS A 1 119 ? 20.688 11.859 10.492 1 96.38 119 LYS A O 1
ATOM 913 N N . ASN A 1 120 ? 18.547 11.344 10.211 1 96.75 120 ASN A N 1
ATOM 914 C CA . ASN A 1 120 ? 18.141 12.008 11.445 1 96.75 120 ASN A CA 1
ATOM 915 C C . ASN A 1 120 ? 18.016 11.016 12.602 1 96.75 120 ASN A C 1
ATOM 917 O O . ASN A 1 120 ? 17.031 10.297 12.703 1 96.75 120 ASN A O 1
ATOM 921 N N . VAL A 1 121 ? 18.844 11.102 13.5 1 94.75 121 VAL A N 1
ATOM 922 C CA . VAL A 1 121 ? 18.969 10.094 14.547 1 94.75 121 VAL A CA 1
ATOM 923 C C . VAL A 1 121 ? 17.922 10.344 15.633 1 94.75 121 VAL A C 1
ATOM 925 O O . VAL A 1 121 ? 17.297 9.406 16.141 1 94.75 121 VAL A O 1
ATOM 928 N N . GLU A 1 122 ? 17.766 11.492 15.984 1 94.62 122 GLU A N 1
ATOM 929 C CA . GLU A 1 122 ? 16.875 11.844 17.078 1 94.62 122 GLU A CA 1
ATOM 930 C C . GLU A 1 122 ? 15.445 11.383 16.812 1 94.62 122 GLU A C 1
ATOM 932 O O . GLU A 1 122 ? 14.852 10.672 17.625 1 94.62 122 GLU A O 1
ATOM 937 N N . SER A 1 123 ? 14.867 11.781 15.727 1 95.5 123 SER A N 1
ATOM 938 C CA . SER A 1 123 ? 13.516 11.359 15.359 1 95.5 123 SER A CA 1
ATOM 939 C C . SER A 1 123 ? 13.445 9.852 15.156 1 95.5 123 SER A C 1
ATOM 941 O O . SER A 1 123 ? 12.414 9.234 15.438 1 95.5 123 SER A O 1
ATOM 943 N N . GLY A 1 124 ? 14.555 9.273 14.641 1 96.19 124 GLY A N 1
ATOM 944 C CA . GLY A 1 124 ? 14.625 7.836 14.469 1 96.19 124 GLY A CA 1
ATOM 945 C C . GLY A 1 124 ? 14.508 7.066 15.766 1 96.19 124 GLY A C 1
ATOM 946 O O . GLY A 1 124 ? 13.797 6.059 15.836 1 96.19 124 GLY A O 1
ATOM 947 N N . GLU A 1 125 ? 15.172 7.574 16.781 1 95.06 125 GLU A N 1
ATOM 948 C CA . GLU A 1 125 ? 15.117 6.93 18.078 1 95.06 125 GLU A CA 1
ATOM 949 C C . GLU A 1 125 ? 13.719 7.016 18.688 1 95.06 125 GLU A C 1
ATOM 951 O O . GLU A 1 125 ? 13.242 6.062 19.297 1 95.06 125 GLU A O 1
ATOM 956 N N . GLU A 1 126 ? 13.102 8.031 18.5 1 94.75 126 GLU A N 1
ATOM 957 C CA . GLU A 1 126 ? 11.734 8.211 18.969 1 94.75 126 GLU A CA 1
ATOM 958 C C . GLU A 1 126 ? 10.781 7.242 18.281 1 94.75 126 GLU A C 1
ATOM 960 O O . GLU A 1 126 ? 9.938 6.613 18.922 1 94.75 126 GLU A O 1
ATOM 965 N N . ALA A 1 127 ? 10.875 7.168 17.016 1 96.62 127 ALA A N 1
ATOM 966 C CA . ALA A 1 127 ? 10.023 6.254 16.25 1 96.62 127 ALA A CA 1
ATOM 967 C C . ALA A 1 127 ? 10.242 4.809 16.688 1 96.62 127 ALA A C 1
ATOM 969 O O . ALA A 1 127 ? 9.281 4.051 16.828 1 96.62 127 ALA A O 1
ATOM 970 N N . ILE A 1 128 ? 11.438 4.434 16.984 1 95.62 128 ILE A N 1
ATOM 971 C CA . ILE A 1 128 ? 11.789 3.07 17.359 1 95.62 128 ILE A CA 1
ATOM 972 C C . ILE A 1 128 ? 11.141 2.715 18.703 1 95.62 128 ILE A C 1
ATOM 974 O O . ILE A 1 128 ? 10.711 1.577 18.906 1 95.62 128 ILE A O 1
ATOM 978 N N . LYS A 1 129 ? 11.031 3.617 19.547 1 95.62 129 LYS A N 1
ATOM 979 C CA . LYS A 1 129 ? 10.398 3.4 20.844 1 95.62 129 LYS A CA 1
ATOM 980 C C . LYS A 1 129 ? 8.945 2.967 20.672 1 95.62 129 LYS A C 1
ATOM 982 O O . LYS A 1 129 ? 8.422 2.221 21.5 1 95.62 129 LYS A O 1
ATOM 987 N N . HIS A 1 130 ? 8.344 3.375 19.625 1 94.5 130 HIS A N 1
ATOM 988 C CA . HIS A 1 130 ? 6.934 3.084 19.406 1 94.5 130 HIS A CA 1
ATOM 989 C C . HIS A 1 130 ? 6.754 1.856 18.531 1 94.5 130 HIS A C 1
ATOM 991 O O . HIS A 1 130 ? 5.629 1.394 18.312 1 94.5 130 HIS A O 1
ATOM 997 N N . LEU A 1 131 ? 7.844 1.354 17.906 1 90.44 131 LEU A N 1
ATOM 998 C CA . LEU A 1 131 ? 7.793 0.174 17.047 1 90.44 131 LEU A CA 1
ATOM 999 C C . LEU A 1 131 ? 8.148 -1.084 17.828 1 90.44 131 LEU A C 1
ATOM 1001 O O . LEU A 1 131 ? 7.797 -2.195 17.422 1 90.44 131 LEU A O 1
ATOM 1005 N N . ARG A 1 132 ? 8.898 -0.95 18.719 1 73.56 132 ARG A N 1
ATOM 1006 C CA . ARG A 1 132 ? 9.281 -2.09 19.547 1 73.56 132 ARG A CA 1
ATOM 1007 C C . ARG A 1 132 ? 8.086 -2.65 20.297 1 73.56 132 ARG A C 1
ATOM 1009 O O . ARG A 1 132 ? 7.258 -1.893 20.812 1 73.56 132 ARG A O 1
ATOM 1016 N N . PHE A 1 133 ? 7.633 -3.748 19.484 1 49.75 133 PHE A N 1
ATOM 1017 C CA . PHE A 1 133 ? 6.602 -4.57 20.109 1 49.75 133 PHE A CA 1
ATOM 1018 C C . PHE A 1 133 ? 6.984 -4.926 21.531 1 49.75 133 PHE A C 1
ATOM 1020 O O . PHE A 1 133 ? 8.172 -5.004 21.875 1 49.75 133 PHE A O 1
ATOM 1027 N N . MET B 1 1 ? -11.25 0.3 15.648 1 35.66 1 MET B N 1
ATOM 1028 C CA . MET B 1 1 ? -11.586 -0.421 14.422 1 35.66 1 MET B CA 1
ATOM 1029 C C . MET B 1 1 ? -10.5 -1.431 14.07 1 35.66 1 MET B C 1
ATOM 1031 O O . MET B 1 1 ? -9.312 -1.139 14.203 1 35.66 1 MET B O 1
ATOM 1035 N N . ILE B 1 2 ? -10.711 -2.629 14.25 1 43.94 2 ILE B N 1
ATOM 1036 C CA . ILE B 1 2 ? -9.766 -3.738 14.203 1 43.94 2 ILE B CA 1
ATOM 1037 C C . ILE B 1 2 ? -8.938 -3.658 12.922 1 43.94 2 ILE B C 1
ATOM 1039 O O . ILE B 1 2 ? -9.492 -3.703 11.82 1 43.94 2 ILE B O 1
ATOM 1043 N N . VAL B 1 3 ? -7.785 -3.045 13.141 1 61.28 3 VAL B N 1
ATOM 1044 C CA . VAL B 1 3 ? -6.855 -2.996 12.016 1 61.28 3 VAL B CA 1
ATOM 1045 C C . VAL B 1 3 ? -6.613 -4.406 11.484 1 61.28 3 VAL B C 1
ATOM 1047 O O . VAL B 1 3 ? -6.242 -5.305 12.242 1 61.28 3 VAL B O 1
ATOM 1050 N N . SER B 1 4 ? -7.078 -4.656 10.273 1 88.94 4 SER B N 1
ATOM 1051 C CA . SER B 1 4 ? -6.957 -5.992 9.703 1 88.94 4 SER B CA 1
ATOM 1052 C C . SER B 1 4 ? -5.527 -6.273 9.242 1 88.94 4 SER B C 1
ATOM 1054 O O . SER B 1 4 ? -4.77 -5.344 8.953 1 88.94 4 SER B O 1
ATOM 1056 N N . TRP B 1 5 ? -4.941 -7.484 9.68 1 93.88 5 TRP B N 1
ATOM 1057 C CA . TRP B 1 5 ? -3.643 -7.973 9.227 1 93.88 5 TRP B CA 1
ATOM 1058 C C . TRP B 1 5 ? -3.381 -7.566 7.781 1 93.88 5 TRP B C 1
ATOM 1060 O O . TRP B 1 5 ? -2.291 -7.094 7.453 1 93.88 5 TRP B O 1
ATOM 1070 N N . SER B 1 6 ? -4.375 -7.617 6.949 1 95.69 6 SER B N 1
ATOM 1071 C CA . SER B 1 6 ? -4.254 -7.27 5.535 1 95.69 6 SER B CA 1
ATOM 1072 C C . SER B 1 6 ? -4.039 -5.773 5.352 1 95.69 6 SER B C 1
ATOM 1074 O O . SER B 1 6 ? -3.254 -5.352 4.496 1 95.69 6 SER B O 1
ATOM 1076 N N . ALA B 1 7 ? -4.77 -5.023 6.129 1 94.19 7 ALA B N 1
ATOM 1077 C CA . ALA B 1 7 ? -4.621 -3.57 6.055 1 94.19 7 ALA B CA 1
ATOM 1078 C C . ALA B 1 7 ? -3.219 -3.141 6.469 1 94.19 7 ALA B C 1
ATOM 1080 O O . ALA B 1 7 ? -2.623 -2.258 5.848 1 94.19 7 ALA B O 1
ATOM 1081 N N . MET B 1 8 ? -2.664 -3.777 7.445 1 95.31 8 MET B N 1
ATOM 1082 C CA . MET B 1 8 ? -1.333 -3.42 7.922 1 95.31 8 MET B CA 1
ATOM 1083 C C . MET B 1 8 ? -0.264 -3.82 6.91 1 95.31 8 MET B C 1
ATOM 1085 O O . MET B 1 8 ? 0.674 -3.062 6.66 1 95.31 8 MET B O 1
ATOM 1089 N N . ILE B 1 9 ? -0.421 -4.992 6.391 1 97.38 9 ILE B N 1
ATOM 1090 C CA . ILE B 1 9 ? 0.493 -5.441 5.348 1 97.38 9 ILE B CA 1
ATOM 1091 C C . ILE B 1 9 ? 0.474 -4.453 4.184 1 97.38 9 ILE B C 1
ATOM 1093 O O . ILE B 1 9 ? 1.527 -4.039 3.693 1 97.38 9 ILE B O 1
ATOM 1097 N N . GLY B 1 10 ? -0.773 -4.09 3.773 1 97 10 GLY B N 1
ATOM 1098 C CA . GLY B 1 10 ? -0.907 -3.092 2.723 1 97 10 GLY B CA 1
ATOM 1099 C C . GLY B 1 10 ? -0.281 -1.758 3.082 1 97 10 GLY B C 1
ATOM 1100 O O . GLY B 1 10 ? 0.336 -1.107 2.236 1 97 10 GLY B O 1
ATOM 1101 N N . GLY B 1 11 ? -0.434 -1.354 4.277 1 96 11 GLY B N 1
ATOM 1102 C CA . GLY B 1 11 ? 0.175 -0.122 4.754 1 96 11 GLY B CA 1
ATOM 1103 C C . GLY B 1 11 ? 1.689 -0.137 4.676 1 96 11 GLY B C 1
ATOM 1104 O O . GLY B 1 11 ? 2.299 0.798 4.152 1 96 11 GLY B O 1
ATOM 1105 N N . TYR B 1 12 ? 2.342 -1.162 5.164 1 96.44 12 TYR B N 1
ATOM 1106 C CA . TYR B 1 12 ? 3.793 -1.294 5.105 1 96.44 12 TYR B CA 1
ATOM 1107 C C . TYR B 1 12 ? 4.277 -1.315 3.66 1 96.44 12 TYR B C 1
ATOM 1109 O O . TYR B 1 12 ? 5.281 -0.678 3.326 1 96.44 12 TYR B O 1
ATOM 1117 N N . ALA B 1 13 ? 3.568 -2.076 2.84 1 96.69 13 ALA B N 1
ATOM 1118 C CA . ALA B 1 13 ? 3.945 -2.193 1.433 1 96.69 13 ALA B CA 1
ATOM 1119 C C . ALA B 1 13 ? 3.883 -0.84 0.732 1 96.69 13 ALA B C 1
ATOM 1121 O O . ALA B 1 13 ? 4.801 -0.471 -0.002 1 96.69 13 ALA B O 1
ATOM 1122 N N . MET B 1 14 ? 2.842 -0.073 0.955 1 94.75 14 MET B N 1
ATOM 1123 C CA . MET B 1 14 ? 2.598 1.207 0.295 1 94.75 14 MET B CA 1
ATOM 1124 C C . MET B 1 14 ? 3.654 2.234 0.694 1 94.75 14 MET B C 1
ATOM 1126 O O . MET B 1 14 ? 3.994 3.117 -0.094 1 94.75 14 MET B O 1
ATOM 1130 N N . HIS B 1 15 ? 4.191 2.074 1.81 1 94.44 15 HIS B N 1
ATOM 1131 C CA . HIS B 1 15 ? 5.105 3.088 2.318 1 94.44 15 HIS B CA 1
ATOM 1132 C C . HIS B 1 15 ? 6.555 2.607 2.246 1 94.44 15 HIS B C 1
ATOM 1134 O O . HIS B 1 15 ? 7.41 3.104 2.98 1 94.44 15 HIS B O 1
ATOM 1140 N N . GLY B 1 16 ? 6.77 1.574 1.492 1 91.38 16 GLY B N 1
ATOM 1141 C CA . GLY B 1 16 ? 8.117 1.138 1.17 1 91.38 16 GLY B CA 1
ATOM 1142 C C . GLY B 1 16 ? 8.734 0.263 2.244 1 91.38 16 GLY B C 1
ATOM 1143 O O . GLY B 1 16 ? 9.953 0.093 2.289 1 91.38 16 GLY B O 1
ATOM 1144 N N . GLN B 1 17 ? 7.992 -0.182 3.129 1 94.81 17 GLN B N 1
ATOM 1145 C CA . GLN B 1 17 ? 8.469 -1.055 4.195 1 94.81 17 GLN B CA 1
ATOM 1146 C C . GLN B 1 17 ? 8.188 -2.52 3.873 1 94.81 17 GLN B C 1
ATOM 1148 O O . GLN B 1 17 ? 7.496 -3.207 4.625 1 94.81 17 GLN B O 1
ATOM 1153 N N . ALA B 1 18 ? 8.766 -3.004 2.84 1 95.44 18 ALA B N 1
ATOM 1154 C CA . ALA B 1 18 ? 8.523 -4.324 2.268 1 95.44 18 ALA B CA 1
ATOM 1155 C C . ALA B 1 18 ? 8.898 -5.426 3.252 1 95.44 18 ALA B C 1
ATOM 1157 O O . ALA B 1 18 ? 8.18 -6.422 3.383 1 95.44 18 ALA B O 1
ATOM 1158 N N . GLU B 1 19 ? 9.961 -5.293 3.928 1 95.31 19 GLU B N 1
ATOM 1159 C CA . GLU B 1 19 ? 10.398 -6.316 4.871 1 95.31 19 GLU B CA 1
ATOM 1160 C C . GLU B 1 19 ? 9.383 -6.508 5.992 1 95.31 19 GLU B C 1
ATOM 1162 O O . GLU B 1 19 ? 9.094 -7.637 6.391 1 95.31 19 GLU B O 1
ATOM 1167 N N . GLU B 1 20 ? 8.938 -5.445 6.492 1 95.94 20 GLU B N 1
ATOM 1168 C CA . GLU B 1 20 ? 7.93 -5.52 7.547 1 95.94 20 GLU B CA 1
ATOM 1169 C C . GLU B 1 20 ? 6.648 -6.168 7.043 1 95.94 20 GLU B C 1
ATOM 1171 O O . GLU B 1 20 ? 6.008 -6.938 7.766 1 95.94 20 GLU B O 1
ATOM 1176 N N . ALA B 1 21 ? 6.238 -5.793 5.879 1 97.56 21 ALA B N 1
ATOM 1177 C CA . ALA B 1 21 ? 5.055 -6.402 5.273 1 97.56 21 ALA B CA 1
ATOM 1178 C C . ALA B 1 21 ? 5.203 -7.918 5.188 1 97.56 21 ALA B C 1
ATOM 1180 O O . ALA B 1 21 ? 4.281 -8.656 5.547 1 97.56 21 ALA B O 1
ATOM 1181 N N . LEU B 1 22 ? 6.336 -8.461 4.699 1 97.75 22 LEU B N 1
ATOM 1182 C CA . LEU B 1 22 ? 6.582 -9.883 4.527 1 97.75 22 LEU B CA 1
ATOM 1183 C C . LEU B 1 22 ? 6.66 -10.586 5.879 1 97.75 22 LEU B C 1
ATOM 1185 O O . LEU B 1 22 ? 6.172 -11.711 6.031 1 97.75 22 LEU B O 1
ATOM 1189 N N . LYS B 1 23 ? 7.316 -9.883 6.852 1 97.19 23 LYS B N 1
ATOM 1190 C CA . LYS B 1 23 ? 7.375 -10.445 8.195 1 97.19 23 LYS B CA 1
ATOM 1191 C C . LYS B 1 23 ? 5.977 -10.594 8.789 1 97.19 23 LYS B C 1
ATOM 1193 O O . LYS B 1 23 ? 5.684 -11.594 9.453 1 97.19 23 LYS B O 1
ATOM 1198 N N . LEU B 1 24 ? 5.164 -9.641 8.633 1 97.19 24 LEU B N 1
ATOM 1199 C CA . LEU B 1 24 ? 3.801 -9.688 9.148 1 97.19 24 LEU B CA 1
ATOM 1200 C C . LEU B 1 24 ? 3.002 -10.797 8.484 1 97.19 24 LEU B C 1
ATOM 1202 O O . LEU B 1 24 ? 2.193 -11.461 9.141 1 97.19 24 LEU B O 1
ATOM 1206 N N . PHE B 1 25 ? 3.164 -10.992 7.18 1 97.94 25 PHE B N 1
ATOM 1207 C CA . PHE B 1 25 ? 2.492 -12.094 6.492 1 97.94 25 PHE B CA 1
ATOM 1208 C C . PHE B 1 25 ? 2.916 -13.438 7.074 1 97.94 25 PHE B C 1
ATOM 1210 O O . PHE B 1 25 ? 2.088 -14.328 7.25 1 97.94 25 PHE B O 1
ATOM 1217 N N . SER B 1 26 ? 4.227 -13.539 7.297 1 97.44 26 SER B N 1
ATOM 1218 C CA . SER B 1 26 ? 4.719 -14.773 7.902 1 97.44 26 SER B CA 1
ATOM 1219 C C . SER B 1 26 ? 4.043 -15.039 9.25 1 97.44 26 SER B C 1
ATOM 1221 O O . SER B 1 26 ? 3.672 -16.172 9.547 1 97.44 26 SER B O 1
ATOM 1223 N N . LYS B 1 27 ? 3.926 -14.039 10.055 1 96.62 27 LYS B N 1
ATOM 1224 C CA . LYS B 1 27 ? 3.25 -14.164 11.344 1 96.62 27 LYS B CA 1
ATOM 1225 C C . LYS B 1 27 ? 1.78 -14.531 11.156 1 96.62 27 LYS B C 1
ATOM 1227 O O . LYS B 1 27 ? 1.256 -15.391 11.875 1 96.62 27 LYS B O 1
ATOM 1232 N N . MET B 1 28 ? 1.121 -13.82 10.195 1 96.38 28 MET B N 1
ATOM 1233 C CA . MET B 1 28 ? -0.276 -14.086 9.867 1 96.38 28 MET B CA 1
ATOM 1234 C C . MET B 1 28 ? -0.476 -15.547 9.492 1 96.38 28 MET B C 1
ATOM 1236 O O . MET B 1 28 ? -1.422 -16.188 9.953 1 96.38 28 MET B O 1
ATOM 1240 N N . TYR B 1 29 ? 0.383 -16.047 8.711 1 94.69 29 TYR B N 1
ATOM 1241 C CA . TYR B 1 29 ? 0.354 -17.438 8.273 1 94.69 29 TYR B CA 1
ATOM 1242 C C . TYR B 1 29 ? 0.542 -18.391 9.445 1 94.69 29 TYR B C 1
ATOM 1244 O O . TYR B 1 29 ? -0.202 -19.359 9.586 1 94.69 29 TYR B O 1
ATOM 1252 N N . CYS B 1 30 ? 1.488 -18.156 10.281 1 96.19 30 CYS B N 1
ATOM 1253 C CA . CYS B 1 30 ? 1.85 -19.031 11.391 1 96.19 30 CYS B CA 1
ATOM 1254 C C . CYS B 1 30 ? 0.704 -19.156 12.383 1 96.19 30 CYS B C 1
ATOM 1256 O O . CYS B 1 30 ? 0.495 -20.219 12.977 1 96.19 30 CYS B O 1
ATOM 1258 N N . ILE B 1 31 ? -0.053 -18.141 12.547 1 96.19 31 ILE B N 1
ATOM 1259 C CA . ILE B 1 31 ? -1.106 -18.188 13.555 1 96.19 31 ILE B CA 1
ATOM 1260 C C . ILE B 1 31 ? -2.418 -18.641 12.922 1 96.19 31 ILE B C 1
ATOM 1262 O O . ILE B 1 31 ? -3.465 -18.641 13.57 1 96.19 31 ILE B O 1
ATOM 1266 N N . GLY B 1 32 ? -2.365 -18.859 11.648 1 95.75 32 GLY B N 1
ATOM 1267 C CA . GLY B 1 32 ? -3.48 -19.531 11 1 95.75 32 GLY B CA 1
ATOM 1268 C C . GLY B 1 32 ? -4.504 -18.578 10.422 1 95.75 32 GLY B C 1
ATOM 1269 O O . GLY B 1 32 ? -5.641 -18.953 10.148 1 95.75 32 GLY B O 1
ATOM 1270 N N . ILE B 1 33 ? -4.191 -17.297 10.328 1 96.31 33 ILE B N 1
ATOM 1271 C CA . ILE B 1 33 ? -5.086 -16.328 9.711 1 96.31 33 ILE B CA 1
ATOM 1272 C C . ILE B 1 33 ? -4.957 -16.406 8.188 1 96.31 33 ILE B C 1
ATOM 1274 O O . ILE B 1 33 ? -3.85 -16.406 7.648 1 96.31 33 ILE B O 1
ATOM 1278 N N . ARG B 1 34 ? -6.074 -16.516 7.547 1 96.19 34 ARG B N 1
ATOM 1279 C CA . ARG B 1 34 ? -6.066 -16.703 6.098 1 96.19 34 ARG B CA 1
ATOM 1280 C C . ARG B 1 34 ? -5.906 -15.367 5.383 1 96.19 34 ARG B C 1
ATOM 1282 O O . ARG B 1 34 ? -6.602 -14.398 5.703 1 96.19 34 ARG B O 1
ATOM 1289 N N . PRO B 1 35 ? -5.09 -15.352 4.379 1 97.56 35 PRO B N 1
ATOM 1290 C CA . PRO B 1 35 ? -5 -14.148 3.555 1 97.56 35 PRO B CA 1
ATOM 1291 C C . PRO B 1 35 ? -6.191 -13.984 2.609 1 97.56 35 PRO B C 1
ATOM 1293 O O . PRO B 1 35 ? -6.984 -14.922 2.449 1 97.56 35 PRO B O 1
ATOM 1296 N N . ASN B 1 36 ? -6.402 -12.727 2.168 1 97 36 ASN B N 1
ATOM 1297 C CA . ASN B 1 36 ? -7.391 -12.445 1.132 1 97 36 ASN B CA 1
ATOM 1298 C C . ASN B 1 36 ? -6.781 -11.664 -0.026 1 97 36 ASN B C 1
ATOM 1300 O O . ASN B 1 36 ? -5.559 -11.531 -0.119 1 97 36 ASN B O 1
ATOM 1304 N N . GLY B 1 37 ? -7.598 -11.219 -0.974 1 97 37 GLY B N 1
ATOM 1305 C CA . GLY B 1 37 ? -7.109 -10.492 -2.133 1 97 37 GLY B CA 1
ATOM 1306 C C . GLY B 1 37 ? -6.312 -9.25 -1.766 1 97 37 GLY B C 1
ATOM 1307 O O . GLY B 1 37 ? -5.301 -8.953 -2.398 1 97 37 GLY B O 1
ATOM 1308 N N . VAL B 1 38 ? -6.762 -8.531 -0.758 1 95.88 38 VAL B N 1
ATOM 1309 C CA . VAL B 1 38 ? -6.102 -7.309 -0.324 1 95.88 38 VAL B CA 1
ATOM 1310 C C . VAL B 1 38 ? -4.715 -7.637 0.223 1 95.88 38 VAL B C 1
ATOM 1312 O O . VAL B 1 38 ? -3.762 -6.887 0.003 1 95.88 38 VAL B O 1
ATOM 1315 N N . THR B 1 39 ? -4.59 -8.758 0.944 1 97.88 39 THR B N 1
ATOM 1316 C CA . THR B 1 39 ? -3.299 -9.211 1.445 1 97.88 39 THR B CA 1
ATOM 1317 C C . THR B 1 39 ? -2.295 -9.352 0.305 1 97.88 39 THR B C 1
ATOM 1319 O O . THR B 1 39 ? -1.166 -8.867 0.403 1 97.88 39 THR B O 1
ATOM 1322 N N . PHE B 1 40 ? -2.75 -9.938 -0.728 1 98.56 40 PHE B N 1
ATOM 1323 C CA . PHE B 1 40 ? -1.838 -10.266 -1.817 1 98.56 40 PHE B CA 1
ATOM 1324 C C . PHE B 1 40 ? -1.507 -9.023 -2.637 1 98.56 40 PHE B C 1
ATOM 1326 O O . PHE B 1 40 ? -0.428 -8.938 -3.227 1 98.56 40 PHE B O 1
ATOM 1333 N N . ILE B 1 41 ? -2.418 -8.039 -2.703 1 97.94 41 ILE B N 1
ATOM 1334 C CA . ILE B 1 41 ? -2.037 -6.754 -3.285 1 97.94 41 ILE B CA 1
ATOM 1335 C C . ILE B 1 41 ? -0.853 -6.172 -2.52 1 97.94 41 ILE B C 1
ATOM 1337 O O . ILE B 1 41 ? 0.119 -5.711 -3.123 1 97.94 41 ILE B O 1
ATOM 1341 N N . GLY B 1 42 ? -0.978 -6.238 -1.207 1 98.06 42 GLY B N 1
ATOM 1342 C CA . GLY B 1 42 ? 0.106 -5.734 -0.377 1 98.06 42 GLY B CA 1
ATOM 1343 C C . GLY B 1 42 ? 1.41 -6.48 -0.583 1 98.06 42 GLY B C 1
ATOM 1344 O O . GLY B 1 42 ? 2.473 -5.867 -0.695 1 98.06 42 GLY B O 1
ATOM 1345 N N . LEU B 1 43 ? 1.371 -7.773 -0.629 1 98.62 43 LEU B N 1
ATOM 1346 C CA . LEU B 1 43 ? 2.564 -8.594 -0.778 1 98.62 43 LEU B CA 1
ATOM 1347 C C . LEU B 1 43 ? 3.221 -8.367 -2.135 1 98.62 43 LEU B C 1
ATOM 1349 O O . LEU B 1 43 ? 4.441 -8.211 -2.221 1 98.62 43 LEU B O 1
ATOM 1353 N N . LEU B 1 44 ? 2.428 -8.359 -3.211 1 98.56 44 LEU B N 1
ATOM 1354 C CA . LEU B 1 44 ? 2.961 -8.148 -4.555 1 98.56 44 LEU B CA 1
ATOM 1355 C C . LEU B 1 44 ? 3.541 -6.75 -4.699 1 98.56 44 LEU B C 1
ATOM 1357 O O . LEU B 1 44 ? 4.562 -6.562 -5.363 1 98.56 44 LEU B O 1
ATOM 1361 N N . HIS B 1 45 ? 2.896 -5.758 -4.074 1 98 45 HIS B N 1
ATOM 1362 C CA . HIS B 1 45 ? 3.406 -4.391 -4.062 1 98 45 HIS B CA 1
ATOM 1363 C C . HIS B 1 45 ? 4.73 -4.301 -3.314 1 98 45 HIS B C 1
ATOM 1365 O O . HIS B 1 45 ? 5.66 -3.623 -3.762 1 98 45 HIS B O 1
ATOM 1371 N N . ALA B 1 46 ? 4.789 -5 -2.229 1 97.62 46 ALA B N 1
ATOM 1372 C CA . ALA B 1 46 ? 6.031 -5.02 -1.457 1 97.62 46 ALA B CA 1
ATOM 1373 C C . ALA B 1 46 ? 7.176 -5.609 -2.277 1 97.62 46 ALA B C 1
ATOM 1375 O O . ALA B 1 46 ? 8.289 -5.078 -2.271 1 97.62 46 ALA B O 1
ATOM 1376 N N . CYS B 1 47 ? 6.957 -6.672 -2.953 1 97.88 47 CYS B N 1
ATOM 1377 C CA . CYS B 1 47 ? 7.961 -7.293 -3.809 1 97.88 47 CYS B CA 1
ATOM 1378 C C . CYS B 1 47 ? 8.398 -6.34 -4.914 1 97.88 47 CYS B C 1
ATOM 1380 O O . CYS B 1 47 ? 9.578 -6.305 -5.281 1 97.88 47 CYS B O 1
ATOM 1382 N N . GLY B 1 48 ? 7.434 -5.594 -5.414 1 96.44 48 GLY B N 1
ATOM 1383 C CA . GLY B 1 48 ? 7.734 -4.633 -6.461 1 96.44 48 GLY B CA 1
ATOM 1384 C C . GLY B 1 48 ? 8.695 -3.551 -6.02 1 96.44 48 GLY B C 1
ATOM 1385 O O . GLY B 1 48 ? 9.602 -3.172 -6.77 1 96.44 48 GLY B O 1
ATOM 1386 N N . HIS B 1 49 ? 8.578 -3.09 -4.816 1 92.12 49 HIS B N 1
ATOM 1387 C CA . HIS B 1 49 ? 9.391 -1.996 -4.293 1 92.12 49 HIS B CA 1
ATOM 1388 C C . HIS B 1 49 ? 10.828 -2.438 -4.074 1 92.12 49 HIS B C 1
ATOM 1390 O O . HIS B 1 49 ? 11.758 -1.631 -4.199 1 92.12 49 HIS B O 1
ATOM 1396 N N . MET B 1 50 ? 10.969 -3.715 -3.84 1 93.25 50 MET B N 1
ATOM 1397 C CA . MET B 1 50 ? 12.297 -4.203 -3.5 1 93.25 50 MET B CA 1
ATOM 1398 C C . MET B 1 50 ? 12.883 -5.031 -4.641 1 93.25 50 MET B C 1
ATOM 1400 O O . MET B 1 50 ? 13.977 -5.594 -4.512 1 93.25 50 MET B O 1
ATOM 1404 N N . GLY B 1 51 ? 12.172 -5.258 -5.68 1 94.56 51 GLY B N 1
ATOM 1405 C CA . GLY B 1 51 ? 12.641 -6.035 -6.812 1 94.56 51 GLY B CA 1
ATOM 1406 C C . GLY B 1 51 ? 12.734 -7.523 -6.52 1 94.56 51 GLY B C 1
ATOM 1407 O O . GLY B 1 51 ? 13.641 -8.203 -7.004 1 94.56 51 GLY B O 1
ATOM 1408 N N . LEU B 1 52 ? 11.867 -7.996 -5.66 1 97.31 52 LEU B N 1
ATOM 1409 C CA . LEU B 1 52 ? 11.844 -9.414 -5.297 1 97.31 52 LEU B CA 1
ATOM 1410 C C . LEU B 1 52 ? 10.992 -10.211 -6.281 1 97.31 52 LEU B C 1
ATOM 1412 O O . LEU B 1 52 ? 9.922 -10.711 -5.918 1 97.31 52 LEU B O 1
ATOM 1416 N N . VAL B 1 53 ? 11.531 -10.508 -7.434 1 98.44 53 VAL B N 1
ATOM 1417 C CA . VAL B 1 53 ? 10.797 -11.055 -8.57 1 98.44 53 VAL B CA 1
ATOM 1418 C C . VAL B 1 53 ? 10.383 -12.5 -8.266 1 98.44 53 VAL B C 1
ATOM 1420 O O . VAL B 1 53 ? 9.227 -12.875 -8.477 1 98.44 53 VAL B O 1
ATOM 1423 N N . ASP B 1 54 ? 11.32 -13.289 -7.773 1 98.25 54 ASP B N 1
ATOM 1424 C CA . ASP B 1 54 ? 11.016 -14.695 -7.512 1 98.25 54 ASP B CA 1
ATOM 1425 C C . ASP B 1 54 ? 9.961 -14.828 -6.418 1 98.25 54 ASP B C 1
ATOM 1427 O O . ASP B 1 54 ? 9.047 -15.656 -6.531 1 98.25 54 ASP B O 1
ATOM 1431 N N . GLU B 1 55 ? 10.094 -14.07 -5.391 1 98.06 55 GLU B N 1
ATOM 1432 C CA . GLU B 1 55 ? 9.078 -14.055 -4.344 1 98.06 55 GLU B CA 1
ATOM 1433 C C . GLU B 1 55 ? 7.723 -13.617 -4.895 1 98.06 55 GLU B C 1
ATOM 1435 O O . GLU B 1 55 ? 6.691 -14.195 -4.547 1 98.06 55 GLU B O 1
ATOM 1440 N N . GLY B 1 56 ? 7.695 -12.555 -5.734 1 98.62 56 GLY B N 1
ATOM 1441 C CA . GLY B 1 56 ? 6.469 -12.086 -6.363 1 98.62 56 GLY B CA 1
ATOM 1442 C C . GLY B 1 56 ? 5.773 -13.148 -7.188 1 98.62 56 GLY B C 1
ATOM 1443 O O . GLY B 1 56 ? 4.562 -13.344 -7.07 1 98.62 56 GLY B O 1
ATOM 1444 N N . ARG B 1 57 ? 6.559 -13.844 -7.977 1 98.56 57 ARG B N 1
ATOM 1445 C CA . ARG B 1 57 ? 6.008 -14.953 -8.75 1 98.56 57 ARG B CA 1
ATOM 1446 C C . ARG B 1 57 ? 5.398 -16.016 -7.836 1 98.56 57 ARG B C 1
ATOM 1448 O O . ARG B 1 57 ? 4.336 -16.562 -8.133 1 98.56 57 ARG B O 1
ATOM 1455 N N . GLY B 1 58 ? 6.148 -16.266 -6.816 1 98.5 58 GLY B N 1
ATOM 1456 C CA . GLY B 1 58 ? 5.656 -17.234 -5.848 1 98.5 58 GLY B CA 1
ATOM 1457 C C . GLY B 1 58 ? 4.348 -16.812 -5.203 1 98.5 58 GLY B C 1
ATOM 1458 O O . GLY B 1 58 ? 3.416 -17.625 -5.105 1 98.5 58 GLY B O 1
ATOM 1459 N N . PHE B 1 59 ? 4.23 -15.586 -4.754 1 98.75 59 PHE B N 1
ATOM 1460 C CA . PHE B 1 59 ? 3.016 -15.078 -4.125 1 98.75 59 PHE B CA 1
ATOM 1461 C C . PHE B 1 59 ? 1.852 -15.094 -5.109 1 98.75 59 PHE B C 1
ATOM 1463 O O . PHE B 1 59 ? 0.744 -15.508 -4.762 1 98.75 59 PHE B O 1
ATOM 1470 N N . PHE B 1 60 ? 2.072 -14.656 -6.293 1 98.75 60 PHE B N 1
ATOM 1471 C CA . PHE B 1 60 ? 1.013 -14.625 -7.293 1 98.75 60 PHE B CA 1
ATOM 1472 C C . PHE B 1 60 ? 0.458 -16.031 -7.539 1 98.75 60 PHE B C 1
ATOM 1474 O O . PHE B 1 60 ? -0.759 -16.219 -7.543 1 98.75 60 PHE B O 1
ATOM 1481 N N . SER B 1 61 ? 1.377 -16.969 -7.676 1 98.5 61 SER B N 1
ATOM 1482 C CA . SER B 1 61 ? 0.958 -18.344 -7.93 1 98.5 61 SER B CA 1
ATOM 1483 C C . SER B 1 61 ? 0.222 -18.922 -6.73 1 98.5 61 SER B C 1
ATOM 1485 O O . SER B 1 61 ? -0.725 -19.703 -6.895 1 98.5 61 SER B O 1
ATOM 1487 N N . SER B 1 62 ? 0.656 -18.547 -5.598 1 98.19 62 SER B N 1
ATOM 1488 C CA . SER B 1 62 ? 0.1 -19.141 -4.387 1 98.19 62 SER B CA 1
ATOM 1489 C C . SER B 1 62 ? -1.332 -18.672 -4.148 1 98.19 62 SER B C 1
ATOM 1491 O O . SER B 1 62 ? -2.094 -19.328 -3.434 1 98.19 62 SER B O 1
ATOM 1493 N N . MET B 1 63 ? -1.711 -17.484 -4.707 1 98.44 63 MET B N 1
ATOM 1494 C CA . MET B 1 63 ? -3.072 -16.984 -4.535 1 98.44 63 MET B CA 1
ATOM 1495 C C . MET B 1 63 ? -4.094 -18.062 -4.895 1 98.44 63 MET B C 1
ATOM 1497 O O . MET B 1 63 ? -4.98 -18.375 -4.094 1 98.44 63 MET B O 1
ATOM 1501 N N . THR B 1 64 ? -3.965 -18.609 -6.105 1 98.12 64 THR B N 1
ATOM 1502 C CA . THR B 1 64 ? -4.906 -19.625 -6.578 1 98.12 64 THR B CA 1
ATOM 1503 C C . THR B 1 64 ? -4.535 -21 -6.035 1 98.12 64 THR B C 1
ATOM 1505 O O . THR B 1 64 ? -5.395 -21.719 -5.523 1 98.12 64 THR B O 1
ATOM 1508 N N . ARG B 1 65 ? -3.262 -21.344 -6.121 1 98.19 65 ARG B N 1
ATOM 1509 C CA . ARG B 1 65 ? -2.793 -22.688 -5.812 1 98.19 65 ARG B CA 1
ATOM 1510 C C . ARG B 1 65 ? -3.061 -23.047 -4.352 1 98.19 65 ARG B C 1
ATOM 1512 O O . ARG B 1 65 ? -3.559 -24.125 -4.051 1 98.19 65 ARG B O 1
ATOM 1519 N N . ASP B 1 66 ? -2.783 -22.125 -3.465 1 97.25 66 ASP B N 1
ATOM 1520 C CA . ASP B 1 66 ? -2.789 -22.453 -2.041 1 97.25 66 ASP B CA 1
ATOM 1521 C C . ASP B 1 66 ? -4.023 -21.875 -1.354 1 97.25 66 ASP B C 1
ATOM 1523 O O . ASP B 1 66 ? -4.492 -22.422 -0.35 1 97.25 66 ASP B O 1
ATOM 1527 N N . TYR B 1 67 ? -4.66 -20.812 -1.944 1 97.69 67 TYR B N 1
ATOM 1528 C CA . TYR B 1 67 ? -5.668 -20.109 -1.158 1 97.69 67 TYR B CA 1
ATOM 1529 C C . TYR B 1 67 ? -6.977 -19.984 -1.933 1 97.69 67 TYR B C 1
ATOM 1531 O O . TYR B 1 67 ? -7.945 -19.406 -1.438 1 97.69 67 TYR B O 1
ATOM 1539 N N . GLU B 1 68 ? -6.98 -20.422 -3.137 1 98.06 68 GLU B N 1
ATOM 1540 C CA . GLU B 1 68 ? -8.18 -20.391 -3.973 1 98.06 68 GLU B CA 1
ATOM 1541 C C . GLU B 1 68 ? -8.664 -18.969 -4.176 1 98.06 68 GLU B C 1
ATOM 1543 O O . GLU B 1 68 ? -9.875 -18.703 -4.172 1 98.06 68 GLU B O 1
ATOM 1548 N N . ILE B 1 69 ? -7.801 -18.062 -4.16 1 98.12 69 ILE B N 1
ATOM 1549 C CA . ILE B 1 69 ? -8.102 -16.672 -4.438 1 98.12 69 ILE B CA 1
ATOM 1550 C C . ILE B 1 69 ? -7.863 -16.359 -5.914 1 98.12 69 ILE B C 1
ATOM 1552 O O . ILE B 1 69 ? -6.762 -16.578 -6.43 1 98.12 69 ILE B O 1
ATOM 1556 N N . ILE B 1 70 ? -8.891 -15.859 -6.586 1 98.12 70 ILE B N 1
ATOM 1557 C CA . ILE B 1 70 ? -8.766 -15.516 -8 1 98.12 70 ILE B CA 1
ATOM 1558 C C . ILE B 1 70 ? -8.156 -14.125 -8.141 1 98.12 70 ILE B C 1
ATOM 1560 O O . ILE B 1 70 ? -8.703 -13.148 -7.625 1 98.12 70 ILE B O 1
ATOM 1564 N N . PRO B 1 71 ? -6.996 -14.023 -8.891 1 98.06 71 PRO B N 1
ATOM 1565 C CA . PRO B 1 71 ? -6.406 -12.695 -9.094 1 98.06 71 PRO B CA 1
ATOM 1566 C C . PRO B 1 71 ? -7.348 -11.734 -9.82 1 98.06 71 PRO B C 1
ATOM 1568 O O . PRO B 1 71 ? -8.047 -12.141 -10.758 1 98.06 71 PRO B O 1
ATOM 1571 N N . GLN B 1 72 ? -7.387 -10.523 -9.328 1 97.31 72 GLN B N 1
ATOM 1572 C CA . GLN B 1 72 ? -8.133 -9.445 -9.977 1 97.31 72 GLN B CA 1
ATOM 1573 C C . GLN B 1 72 ? -7.195 -8.469 -10.68 1 97.31 72 GLN B C 1
ATOM 1575 O O . GLN B 1 72 ? -5.977 -8.641 -10.648 1 97.31 72 GLN B O 1
ATOM 1580 N N . ILE B 1 73 ? -7.738 -7.473 -11.336 1 96.94 73 ILE B N 1
ATOM 1581 C CA . ILE B 1 73 ? -6.984 -6.566 -12.195 1 96.94 73 ILE B CA 1
ATOM 1582 C C . ILE B 1 73 ? -5.867 -5.902 -11.391 1 96.94 73 ILE B C 1
ATOM 1584 O O . ILE B 1 73 ? -4.781 -5.645 -11.914 1 96.94 73 ILE B O 1
ATOM 1588 N N . GLU B 1 74 ? -6.137 -5.648 -10.141 1 96.69 74 GLU B N 1
ATOM 1589 C CA . GLU B 1 74 ? -5.145 -4.98 -9.305 1 96.69 74 GLU B CA 1
ATOM 1590 C C . GLU B 1 74 ? -3.934 -5.875 -9.055 1 96.69 74 GLU B C 1
ATOM 1592 O O . GLU B 1 74 ? -2.803 -5.391 -8.992 1 96.69 74 GLU B O 1
ATOM 1597 N N . HIS B 1 75 ? -4.141 -7.148 -8.891 1 98.38 75 HIS B N 1
ATOM 1598 C CA . HIS B 1 75 ? -3.047 -8.094 -8.703 1 98.38 75 HIS B CA 1
ATOM 1599 C C . HIS B 1 75 ? -2.182 -8.188 -9.961 1 98.38 75 HIS B C 1
ATOM 1601 O O . HIS B 1 75 ? -0.952 -8.203 -9.867 1 98.38 75 HIS B O 1
ATOM 1607 N N . TYR B 1 76 ? -2.855 -8.227 -11.07 1 98.31 76 TYR B N 1
ATOM 1608 C CA . TYR B 1 76 ? -2.139 -8.234 -12.344 1 98.31 76 TYR B CA 1
ATOM 1609 C C . TYR B 1 76 ? -1.304 -6.969 -12.508 1 98.31 76 TYR B C 1
ATOM 1611 O O . TYR B 1 76 ? -0.16 -7.027 -12.969 1 98.31 76 TYR B O 1
ATOM 1619 N N . GLY B 1 77 ? -1.908 -5.844 -12.148 1 98.06 77 GLY B N 1
ATOM 1620 C CA . GLY B 1 77 ? -1.172 -4.59 -12.195 1 98.06 77 GLY B CA 1
ATOM 1621 C C . GLY B 1 77 ? 0.098 -4.613 -11.367 1 98.06 77 GLY B C 1
ATOM 1622 O O . GLY B 1 77 ? 1.151 -4.164 -11.82 1 98.06 77 GLY B O 1
ATOM 1623 N N . CYS B 1 78 ? 0.033 -5.168 -10.211 1 98.38 78 CYS B N 1
ATOM 1624 C CA . CYS B 1 78 ? 1.194 -5.242 -9.336 1 98.38 78 CYS B CA 1
ATOM 16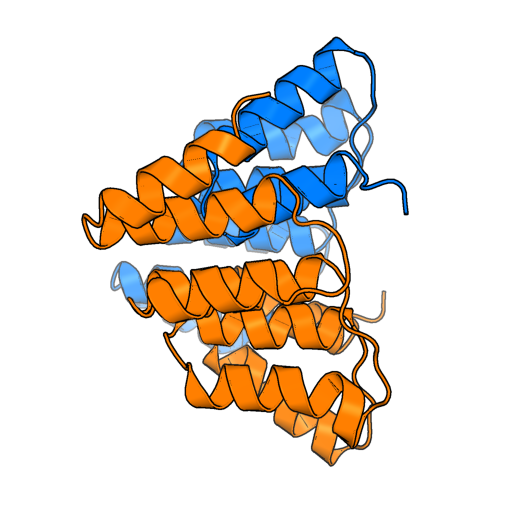25 C C . CYS B 1 78 ? 2.273 -6.137 -9.93 1 98.38 78 CYS B C 1
ATOM 1627 O O . CYS B 1 78 ? 3.461 -5.82 -9.852 1 98.38 78 CYS B O 1
ATOM 1629 N N . MET B 1 79 ? 1.867 -7.25 -10.461 1 98.69 79 MET B N 1
ATOM 1630 C CA . MET B 1 79 ? 2.814 -8.164 -11.094 1 98.69 79 MET B CA 1
ATOM 1631 C C . MET B 1 79 ? 3.502 -7.508 -12.281 1 98.69 79 MET B C 1
ATOM 1633 O O .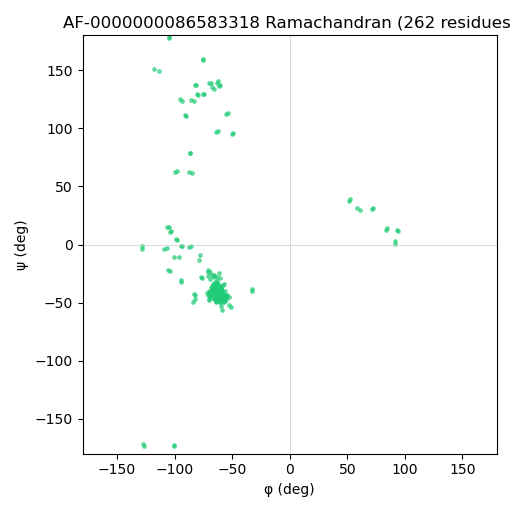 MET B 1 79 ? 4.715 -7.641 -12.461 1 98.69 79 MET B O 1
ATOM 1637 N N . VAL B 1 80 ? 2.725 -6.797 -13.109 1 98.69 80 VAL B N 1
ATOM 1638 C CA . VAL B 1 80 ? 3.295 -6.129 -14.273 1 98.69 80 VAL B CA 1
ATOM 1639 C C . VAL B 1 80 ? 4.266 -5.043 -13.82 1 98.69 80 VAL B C 1
ATOM 1641 O O . VAL B 1 80 ? 5.336 -4.871 -14.406 1 98.69 80 VAL B O 1
ATOM 1644 N N . ASP B 1 81 ? 3.895 -4.336 -12.82 1 98.44 81 ASP B N 1
ATOM 1645 C CA . ASP B 1 81 ? 4.77 -3.305 -12.273 1 98.44 81 ASP B CA 1
ATOM 1646 C C . ASP B 1 81 ? 6.094 -3.902 -11.805 1 98.44 81 ASP B C 1
ATOM 1648 O O . ASP B 1 81 ? 7.164 -3.371 -12.109 1 98.44 81 ASP B O 1
ATOM 1652 N N . LEU B 1 82 ? 6.023 -5.008 -11.062 1 98.25 82 LEU B N 1
ATOM 1653 C CA . LEU B 1 82 ? 7.207 -5.688 -10.555 1 98.25 82 LEU B CA 1
ATOM 1654 C C . LEU B 1 82 ? 8.117 -6.129 -11.695 1 98.25 82 LEU B C 1
ATOM 1656 O O . LEU B 1 82 ? 9.312 -5.844 -11.688 1 98.25 82 LEU B O 1
ATOM 1660 N N . LEU B 1 83 ? 7.52 -6.789 -12.664 1 98.56 83 LEU B N 1
ATOM 1661 C CA . LEU B 1 83 ? 8.289 -7.293 -13.797 1 98.56 83 LEU B CA 1
ATOM 1662 C C . LEU B 1 83 ? 8.914 -6.145 -14.586 1 98.56 83 LEU B C 1
ATOM 1664 O O . LEU B 1 83 ? 10.102 -6.191 -14.922 1 98.56 83 LEU B O 1
ATOM 1668 N N . SER B 1 84 ? 8.164 -5.105 -14.836 1 98.38 84 SER B N 1
ATOM 1669 C CA . SER B 1 84 ? 8.609 -3.988 -15.664 1 98.38 84 SER B CA 1
ATOM 1670 C C . SER B 1 84 ? 9.719 -3.201 -14.977 1 98.38 84 SER B C 1
ATOM 1672 O O . SER B 1 84 ? 10.727 -2.863 -15.602 1 98.38 84 SER B O 1
ATOM 1674 N N . MET B 1 85 ? 9.57 -2.934 -13.711 1 97.5 85 MET B N 1
ATOM 1675 C CA . MET B 1 85 ? 10.562 -2.15 -12.977 1 97.5 85 MET B CA 1
ATOM 1676 C C . MET B 1 85 ? 11.859 -2.934 -12.812 1 97.5 85 MET B C 1
ATOM 1678 O O . MET B 1 85 ? 12.93 -2.344 -12.695 1 97.5 85 MET B O 1
ATOM 1682 N N . SER B 1 86 ? 11.781 -4.25 -12.875 1 97.94 86 SER B N 1
ATOM 1683 C CA . SER B 1 86 ? 12.961 -5.098 -12.742 1 97.94 86 SER B CA 1
ATOM 1684 C C . SER B 1 86 ? 13.641 -5.316 -14.086 1 97.94 86 SER B C 1
ATOM 1686 O O . SER B 1 86 ? 14.57 -6.117 -14.195 1 97.94 86 SER B O 1
ATOM 1688 N N . GLY B 1 87 ? 13.07 -4.77 -15.125 1 97.75 87 GLY B N 1
ATOM 1689 C CA . GLY B 1 87 ? 13.695 -4.816 -16.438 1 97.75 87 GLY B CA 1
ATOM 1690 C C . GLY B 1 87 ? 13.273 -6.016 -17.266 1 97.75 87 GLY B C 1
ATOM 1691 O O . GLY B 1 87 ? 13.781 -6.234 -18.359 1 97.75 87 GLY B O 1
ATOM 1692 N N . LEU B 1 88 ? 12.375 -6.812 -16.734 1 98.38 88 LEU B N 1
ATOM 1693 C CA . LEU B 1 88 ? 11.867 -7.961 -17.484 1 98.38 88 LEU B CA 1
ATOM 1694 C C . LEU B 1 88 ? 10.68 -7.562 -18.344 1 98.38 88 LEU B C 1
ATOM 1696 O O . LEU B 1 88 ? 9.586 -8.109 -18.203 1 98.38 88 LEU B O 1
ATOM 1700 N N . LEU B 1 89 ? 10.891 -6.641 -19.328 1 98.38 89 LEU B N 1
ATOM 1701 C CA . LEU B 1 89 ? 9.859 -5.953 -20.109 1 98.38 89 LEU B CA 1
ATOM 1702 C C . LEU B 1 89 ? 9.156 -6.918 -21.047 1 98.38 89 LEU B C 1
ATOM 1704 O O . LEU B 1 89 ? 7.941 -6.84 -21.25 1 98.38 89 LEU B O 1
ATOM 1708 N N . GLN B 1 90 ? 9.93 -7.773 -21.672 1 97.88 90 GLN B N 1
ATOM 1709 C CA . GLN B 1 90 ? 9.312 -8.758 -22.547 1 97.88 90 GLN B CA 1
ATOM 1710 C C . GLN B 1 90 ? 8.383 -9.695 -21.766 1 97.88 90 GLN B C 1
ATOM 1712 O O . GLN B 1 90 ? 7.281 -10 -22.219 1 97.88 90 GLN B O 1
ATOM 1717 N N . GLU B 1 91 ? 8.852 -10.117 -20.641 1 98.25 91 GLU B N 1
ATOM 1718 C CA . GLU B 1 91 ? 8.016 -10.961 -19.797 1 98.25 91 GLU B CA 1
ATOM 1719 C C . GLU B 1 91 ? 6.77 -10.219 -19.328 1 98.25 91 GLU B C 1
ATOM 1721 O O . GLU B 1 91 ? 5.684 -10.789 -19.25 1 98.25 91 GLU B O 1
ATOM 1726 N N . ALA B 1 92 ? 6.938 -8.953 -18.922 1 98.69 92 ALA B N 1
ATOM 1727 C CA . ALA B 1 92 ? 5.805 -8.125 -18.5 1 98.69 92 ALA B CA 1
ATOM 1728 C C . ALA B 1 92 ? 4.773 -8.023 -19.625 1 98.69 92 ALA B C 1
ATOM 1730 O O . ALA B 1 92 ? 3.568 -8.133 -19.375 1 98.69 92 ALA B O 1
ATOM 1731 N N . HIS B 1 93 ? 5.277 -7.785 -20.828 1 98.12 93 HIS B N 1
ATOM 1732 C CA . HIS B 1 93 ? 4.398 -7.664 -21.984 1 98.12 93 HIS B CA 1
ATOM 1733 C C . HIS B 1 93 ? 3.633 -8.961 -22.234 1 98.12 93 HIS B C 1
ATOM 1735 O O . HIS B 1 93 ? 2.424 -8.938 -22.469 1 98.12 93 HIS B O 1
ATOM 1741 N N . GLU B 1 94 ? 4.328 -10.062 -22.203 1 98.12 94 GLU B N 1
ATOM 1742 C CA . GLU B 1 94 ? 3.689 -11.367 -22.375 1 98.12 94 GLU B CA 1
ATOM 1743 C C . GLU B 1 94 ? 2.697 -11.648 -21.25 1 98.12 94 GLU B C 1
ATOM 1745 O O . GLU B 1 94 ? 1.646 -12.25 -21.484 1 98.12 94 GLU B O 1
ATOM 1750 N N . PHE B 1 95 ? 3.004 -11.25 -20.062 1 98.62 95 PHE B N 1
ATOM 1751 C CA . PHE B 1 95 ? 2.117 -11.406 -18.922 1 98.62 95 PHE B CA 1
ATOM 1752 C C . PHE B 1 95 ? 0.793 -10.688 -19.156 1 98.62 95 PHE B C 1
ATOM 1754 O O . PHE B 1 95 ? -0.276 -11.25 -18.906 1 98.62 95 PHE B O 1
ATOM 1761 N N . ILE B 1 96 ? 0.858 -9.492 -19.688 1 98.56 96 ILE B N 1
ATOM 1762 C CA . ILE B 1 96 ? -0.339 -8.719 -20 1 98.56 96 ILE B CA 1
ATOM 1763 C C . ILE B 1 96 ? -1.173 -9.438 -21.047 1 98.56 96 ILE B C 1
ATOM 1765 O O . ILE B 1 96 ? -2.393 -9.562 -20.906 1 98.56 96 ILE B O 1
ATOM 1769 N N . LYS B 1 97 ? -0.521 -9.898 -22.047 1 97.5 97 LYS B N 1
ATOM 1770 C CA . LYS B 1 97 ? -1.204 -10.547 -23.172 1 97.5 97 LYS B CA 1
ATOM 1771 C C . LYS B 1 97 ? -1.916 -11.82 -22.719 1 97.5 97 LYS B C 1
ATOM 1773 O O . LYS B 1 97 ? -2.938 -12.203 -23.297 1 97.5 97 LYS B O 1
ATOM 1778 N N . ASN B 1 98 ? -1.411 -12.414 -21.703 1 97.75 98 ASN B N 1
ATOM 1779 C CA . ASN B 1 98 ? -1.943 -13.695 -21.25 1 97.75 98 ASN B CA 1
ATOM 1780 C C . ASN B 1 98 ? -2.92 -13.516 -20.094 1 97.75 98 ASN B C 1
ATOM 1782 O O . ASN B 1 98 ? -3.4 -14.5 -19.516 1 97.75 98 ASN B O 1
ATOM 1786 N N . MET B 1 99 ? -3.246 -12.312 -19.672 1 97.69 99 MET B N 1
ATOM 1787 C CA . MET B 1 99 ? -4.254 -12.07 -18.641 1 97.69 99 MET B CA 1
ATOM 1788 C C . MET B 1 99 ? -5.625 -12.555 -19.094 1 97.69 99 MET B C 1
ATOM 1790 O O . MET B 1 99 ? -6.004 -12.359 -20.25 1 97.69 99 MET B O 1
ATOM 1794 N N . PRO B 1 100 ? -6.352 -13.125 -18.234 1 97.44 100 PRO B N 1
ATOM 1795 C CA . PRO B 1 100 ? -7.711 -13.547 -18.578 1 97.44 100 PRO B CA 1
ATOM 1796 C C . PRO B 1 100 ? -8.711 -12.398 -18.562 1 97.44 100 PRO B C 1
ATOM 1798 O O . PRO B 1 100 ? -9.867 -12.57 -18.938 1 97.44 100 PRO B O 1
ATOM 1801 N N . ILE B 1 101 ? -8.438 -11.242 -18.031 1 95.81 101 ILE B N 1
ATOM 1802 C CA . ILE B 1 101 ? -9.234 -10.023 -18.031 1 95.81 101 ILE B CA 1
ATOM 1803 C C . ILE B 1 101 ? -8.523 -8.938 -18.844 1 95.81 101 ILE B C 1
ATOM 1805 O O . ILE B 1 101 ? -7.289 -8.883 -18.859 1 95.81 101 ILE B O 1
ATOM 1809 N N . LYS B 1 102 ? -9.281 -8.055 -19.469 1 95.94 102 LYS B N 1
ATOM 1810 C CA . LYS B 1 102 ? -8.688 -7.004 -20.297 1 95.94 102 LYS B CA 1
ATOM 1811 C C . LYS B 1 102 ? -7.879 -6.027 -19.438 1 95.94 102 LYS B C 1
ATOM 1813 O O . LYS B 1 102 ? -8.375 -5.531 -18.422 1 95.94 102 LYS B O 1
ATOM 1818 N N . ALA B 1 103 ? -6.633 -5.711 -19.938 1 96.44 103 ALA B N 1
ATOM 1819 C CA . ALA B 1 103 ? -5.785 -4.75 -19.234 1 96.44 103 ALA B CA 1
ATOM 1820 C C . ALA B 1 103 ? -6.367 -3.342 -19.312 1 96.44 103 ALA B C 1
ATOM 1822 O O . ALA B 1 103 ? -6.895 -2.938 -20.359 1 96.44 103 ALA B O 1
ATOM 1823 N N . ASN B 1 104 ? -6.293 -2.652 -18.203 1 94.88 104 ASN B N 1
ATOM 1824 C CA . ASN B 1 104 ? -6.73 -1.261 -18.203 1 94.88 104 ASN B CA 1
ATOM 1825 C C . ASN B 1 104 ? -5.547 -0.302 -18.281 1 94.88 104 ASN B C 1
ATOM 1827 O O . ASN B 1 104 ? -4.418 -0.725 -18.547 1 94.88 104 ASN B O 1
ATOM 1831 N N . GLY B 1 105 ? -5.809 1.025 -18.141 1 94.62 105 GLY B N 1
ATOM 1832 C CA . GLY B 1 105 ? -4.77 2.035 -18.266 1 94.62 105 GLY B CA 1
ATOM 1833 C C . GLY B 1 105 ? -3.691 1.925 -17.203 1 94.62 105 GLY B C 1
ATOM 1834 O O . GLY B 1 105 ? -2.525 2.225 -17.469 1 94.62 105 GLY B O 1
ATOM 1835 N N . VAL B 1 106 ? -4.102 1.466 -16.062 1 96.5 106 VAL B N 1
ATOM 1836 C CA . VAL B 1 106 ? -3.145 1.326 -14.969 1 96.5 106 VAL B CA 1
ATOM 1837 C C . VAL B 1 106 ? -2.107 0.264 -15.32 1 96.5 106 VAL B C 1
ATOM 1839 O O . VAL B 1 106 ? -0.906 0.473 -15.133 1 96.5 106 VAL B O 1
ATOM 1842 N N . VAL B 1 107 ? -2.58 -0.876 -15.836 1 97.88 107 VAL B N 1
ATOM 1843 C CA . VAL B 1 107 ? -1.718 -1.998 -16.188 1 97.88 107 VAL B CA 1
ATOM 1844 C C . VAL B 1 107 ? -0.776 -1.59 -17.312 1 97.88 107 VAL B C 1
ATOM 1846 O O . VAL B 1 107 ? 0.441 -1.762 -17.219 1 97.88 107 VAL B O 1
ATOM 1849 N N . TRP B 1 108 ? -1.257 -1.009 -18.344 1 97.75 108 TRP B N 1
ATOM 1850 C CA . TRP B 1 108 ? -0.421 -0.574 -19.453 1 97.75 108 TRP B CA 1
ATOM 1851 C C . TRP B 1 108 ? 0.513 0.553 -19.031 1 97.75 108 TRP B C 1
ATOM 1853 O O . TRP B 1 108 ? 1.643 0.65 -19.516 1 97.75 108 TRP B O 1
ATOM 1863 N N . GLY B 1 109 ? -0.04 1.377 -18.156 1 97.19 109 GLY B N 1
ATOM 1864 C CA . GLY B 1 109 ? 0.8 2.432 -17.609 1 97.19 109 GLY B CA 1
ATOM 1865 C C . GLY B 1 109 ? 2.004 1.905 -16.844 1 97.19 109 GLY B C 1
ATOM 1866 O O . GLY B 1 109 ? 3.086 2.492 -16.906 1 97.19 109 GLY B O 1
ATOM 1867 N N . ALA B 1 110 ? 1.772 0.814 -16.141 1 97.56 110 ALA B N 1
ATOM 1868 C CA . ALA B 1 110 ? 2.879 0.198 -15.414 1 97.56 110 ALA B CA 1
ATOM 1869 C C . ALA B 1 110 ? 3.961 -0.289 -16.375 1 97.56 110 ALA B C 1
ATOM 1871 O O . ALA B 1 110 ? 5.152 -0.099 -16.125 1 97.56 110 ALA B O 1
ATOM 1872 N N . LEU B 1 111 ? 3.553 -0.904 -17.438 1 98.19 111 LEU B N 1
ATOM 1873 C CA . LEU B 1 111 ? 4.516 -1.325 -18.438 1 98.19 111 LEU B CA 1
ATOM 1874 C C . LEU B 1 111 ? 5.258 -0.124 -19.016 1 98.19 111 LEU B C 1
ATOM 1876 O O . LEU B 1 111 ? 6.48 -0.154 -19.156 1 98.19 111 LEU B O 1
ATOM 1880 N N . LEU B 1 112 ? 4.559 0.891 -19.344 1 97.69 112 LEU B N 1
ATOM 1881 C CA . LEU B 1 112 ? 5.156 2.09 -19.922 1 97.69 112 LEU B CA 1
ATOM 1882 C C . LEU B 1 112 ? 6.191 2.695 -18.984 1 97.69 112 LEU B C 1
ATOM 1884 O O . LEU B 1 112 ? 7.242 3.158 -19.422 1 97.69 112 LEU B O 1
ATOM 1888 N N . SER B 1 113 ? 5.883 2.732 -17.781 1 96.31 113 SER B N 1
ATOM 1889 C CA . SER B 1 113 ? 6.801 3.275 -16.797 1 96.31 113 SER B CA 1
ATOM 1890 C C . SER B 1 113 ? 8.117 2.508 -16.781 1 96.31 113 SER B C 1
ATOM 1892 O O . SER B 1 113 ? 9.195 3.109 -16.719 1 96.31 113 SER B O 1
ATOM 1894 N N . GLY B 1 114 ? 8 1.178 -16.766 1 96.44 114 GLY B N 1
ATOM 1895 C CA . GLY B 1 114 ? 9.211 0.373 -16.844 1 96.44 114 GLY B CA 1
ATOM 1896 C C . GLY B 1 114 ? 10.016 0.615 -18.094 1 96.44 114 GLY B C 1
ATOM 1897 O O . GLY B 1 114 ? 11.242 0.649 -18.062 1 96.44 114 GLY B O 1
ATOM 1898 N N . CYS B 1 115 ? 9.328 0.838 -19.188 1 97.75 115 CYS B N 1
ATOM 1899 C CA . CYS B 1 115 ? 10 1.106 -20.453 1 97.75 115 CYS B CA 1
ATOM 1900 C C . CYS B 1 115 ? 10.766 2.42 -20.406 1 97.75 115 CYS B C 1
ATOM 1902 O O . CYS B 1 115 ? 11.859 2.529 -20.969 1 97.75 115 CYS B O 1
ATOM 1904 N N . LYS B 1 116 ? 10.203 3.371 -19.781 1 96.06 116 LYS B N 1
ATOM 1905 C CA . LYS B 1 116 ? 10.867 4.66 -19.641 1 96.06 116 LYS B CA 1
ATOM 1906 C C . LYS B 1 116 ? 12.141 4.527 -18.812 1 96.06 116 LYS B C 1
ATOM 1908 O O . LYS B 1 116 ? 13.188 5.066 -19.188 1 96.06 116 LYS B O 1
ATOM 1913 N N . VAL B 1 117 ? 12.094 3.77 -17.75 1 95.56 117 VAL B N 1
ATOM 1914 C CA . VAL B 1 117 ? 13.211 3.588 -16.828 1 95.56 117 VAL B CA 1
ATOM 1915 C C . VAL B 1 117 ? 14.344 2.846 -17.547 1 95.56 117 VAL B C 1
ATOM 1917 O O . VAL B 1 117 ? 15.516 3.186 -17.375 1 95.56 117 VAL B O 1
ATOM 1920 N N . HIS B 1 118 ? 13.93 1.87 -18.375 1 97.62 118 HIS B N 1
ATOM 1921 C CA . HIS B 1 118 ?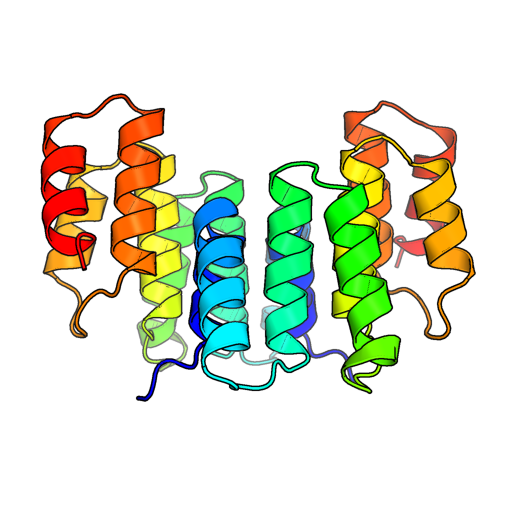 14.922 1.013 -19 1 97.62 118 HIS B CA 1
ATOM 1922 C C . HIS B 1 118 ? 15.133 1.397 -20.469 1 97.62 118 HIS B C 1
ATOM 1924 O O . HIS B 1 118 ? 15.797 0.673 -21.203 1 97.62 118 HIS B O 1
ATOM 1930 N N . LYS B 1 119 ? 14.617 2.502 -20.922 1 96.56 119 LYS B N 1
ATOM 1931 C CA . LYS B 1 119 ? 14.789 3.102 -22.25 1 96.56 119 LYS B CA 1
ATOM 1932 C C . LYS B 1 119 ? 14.484 2.094 -23.344 1 96.56 119 LYS B C 1
ATOM 1934 O O . LYS B 1 119 ? 15.242 1.969 -24.312 1 96.56 119 LYS B O 1
ATOM 1939 N N . ASN B 1 120 ? 13.5 1.319 -23.109 1 96.75 120 ASN B N 1
ATOM 1940 C CA . ASN B 1 120 ? 13.023 0.39 -24.125 1 96.75 120 ASN B CA 1
ATOM 1941 C C . ASN B 1 120 ? 11.938 1.017 -24.984 1 96.75 120 ASN B C 1
ATOM 1943 O O . ASN B 1 120 ? 10.773 1.082 -24.578 1 96.75 120 ASN B O 1
ATOM 1947 N N . VAL B 1 121 ? 12.203 1.263 -26.156 1 94.75 121 VAL B N 1
ATOM 1948 C CA . VAL B 1 121 ? 11.328 2.045 -27.016 1 94.75 121 VAL B CA 1
ATOM 1949 C C . VAL B 1 121 ? 10.227 1.149 -27.594 1 94.75 121 VAL B C 1
ATOM 1951 O O . VAL B 1 121 ? 9.062 1.55 -27.641 1 94.75 121 VAL B O 1
ATOM 1954 N N . GLU B 1 122 ? 10.57 0.042 -27.984 1 94.56 122 GLU B N 1
ATOM 1955 C CA . GLU B 1 122 ? 9.633 -0.863 -28.641 1 94.56 122 GLU B CA 1
ATOM 1956 C C . GLU B 1 122 ? 8.453 -1.186 -27.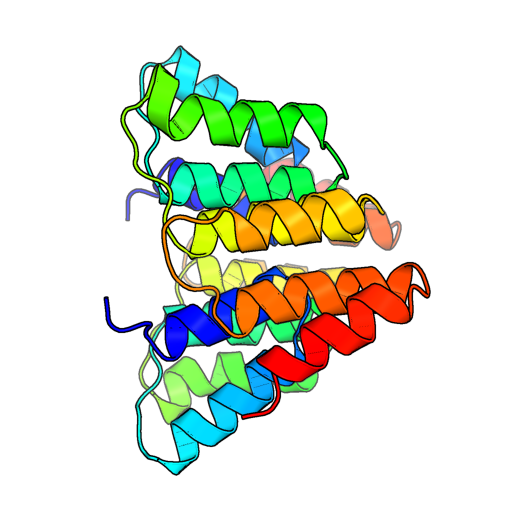734 1 94.56 122 GLU B C 1
ATOM 1958 O O . GLU B 1 122 ? 7.297 -0.988 -28.109 1 94.56 122 GLU B O 1
ATOM 1963 N N . SER B 1 123 ? 8.664 -1.634 -26.547 1 95.62 123 SER B N 1
ATOM 1964 C CA . SER B 1 123 ? 7.609 -1.94 -25.594 1 95.62 123 SER B CA 1
ATOM 1965 C C . SER B 1 123 ? 6.848 -0.682 -25.188 1 95.62 123 SER B C 1
ATOM 1967 O O . SER B 1 123 ? 5.645 -0.733 -24.922 1 95.62 123 SER B O 1
ATOM 1969 N N . GLY B 1 124 ? 7.598 0.393 -25.141 1 96.25 124 GLY B N 1
ATOM 1970 C CA . GLY B 1 124 ? 6.969 1.666 -24.828 1 96.25 124 GLY B CA 1
ATOM 1971 C C . GLY B 1 124 ? 5.93 2.086 -25.859 1 96.25 124 GLY B C 1
ATOM 1972 O O . GLY B 1 124 ? 4.848 2.547 -25.484 1 96.25 124 GLY B O 1
ATOM 1973 N N . GLU B 1 125 ? 6.266 1.92 -27.109 1 95.06 125 GLU B N 1
ATOM 1974 C CA . GLU B 1 125 ? 5.34 2.268 -28.188 1 95.06 125 GLU B CA 1
ATOM 1975 C C . GLU B 1 125 ? 4.094 1.386 -28.141 1 95.06 125 GLU B C 1
ATOM 1977 O O . GLU B 1 125 ? 2.982 1.861 -28.391 1 95.06 125 GLU B O 1
ATOM 1982 N N . GLU B 1 126 ? 4.246 0.208 -27.812 1 94.81 126 GLU B N 1
ATOM 1983 C CA . GLU B 1 126 ? 3.125 -0.715 -27.688 1 94.81 126 GLU B CA 1
ATOM 1984 C C . GLU B 1 126 ? 2.205 -0.307 -26.547 1 94.81 126 GLU B C 1
ATOM 1986 O O . GLU B 1 126 ? 0.982 -0.293 -26.688 1 94.81 126 GLU B O 1
ATOM 1991 N N . ALA B 1 127 ? 2.771 -0.02 -25.438 1 96.69 127 ALA B N 1
ATOM 1992 C CA . ALA B 1 127 ? 1.988 0.402 -24.281 1 96.69 127 ALA B CA 1
ATOM 1993 C C . ALA B 1 127 ? 1.205 1.677 -24.578 1 96.69 127 ALA B C 1
ATOM 1995 O O . ALA B 1 127 ? 0.034 1.796 -24.203 1 96.69 127 ALA B O 1
ATOM 1996 N N . ILE B 1 128 ? 1.767 2.582 -25.312 1 95.69 128 ILE B N 1
ATOM 1997 C CA . ILE B 1 128 ? 1.16 3.873 -25.625 1 95.69 128 ILE B CA 1
ATOM 1998 C C . ILE B 1 128 ? -0.074 3.668 -26.5 1 95.69 128 ILE B C 1
ATOM 2000 O O . ILE B 1 128 ? -1.071 4.379 -26.344 1 95.69 128 ILE B O 1
ATOM 2004 N N . LYS B 1 129 ? -0.039 2.693 -27.344 1 95.62 129 LYS B N 1
ATOM 2005 C CA . LYS B 1 129 ? -1.17 2.385 -28.219 1 95.62 129 LYS B CA 1
ATOM 2006 C C . LYS B 1 129 ? -2.406 2.016 -27.406 1 95.62 129 LYS B C 1
ATOM 2008 O O . LYS B 1 129 ? -3.535 2.262 -27.828 1 95.62 129 LYS B O 1
ATOM 2013 N N . HIS B 1 130 ? -2.207 1.562 -26.219 1 94.5 130 HIS B N 1
ATOM 2014 C CA . HIS B 1 130 ? -3.314 1.101 -25.391 1 94.5 130 HIS B CA 1
ATOM 2015 C C . HIS B 1 130 ? -3.711 2.156 -24.359 1 94.5 130 HIS B C 1
ATOM 2017 O O . HIS B 1 130 ? -4.695 1.988 -23.641 1 94.5 130 HIS B O 1
ATOM 2023 N N . LEU B 1 131 ? -2.902 3.168 -24.234 1 90.69 131 LEU B N 1
ATOM 2024 C CA . LEU B 1 131 ? -3.188 4.242 -23.297 1 90.69 131 LEU B CA 1
ATOM 2025 C C . LEU B 1 131 ? -3.91 5.395 -23.984 1 90.69 131 LEU B C 1
ATOM 2027 O O . LEU B 1 131 ? -4.574 6.199 -23.328 1 90.69 131 LEU B O 1
ATOM 2031 N N . ARG B 1 132 ? -3.674 5.605 -25.078 1 73.25 132 ARG B N 1
ATOM 2032 C CA . ARG B 1 132 ? -4.324 6.668 -25.844 1 73.25 132 ARG B CA 1
ATOM 2033 C C . ARG B 1 132 ? -5.828 6.43 -25.938 1 73.25 132 ARG B C 1
ATOM 2035 O O . ARG B 1 132 ? -6.27 5.297 -26.141 1 73.25 132 ARG B O 1
ATOM 2042 N N . PHE B 1 133 ? -6.391 7.23 -24.922 1 49.88 133 PHE B N 1
ATOM 2043 C CA . PHE B 1 133 ? -7.844 7.316 -24.938 1 49.88 133 PHE B CA 1
ATOM 2044 C C . PHE B 1 133 ? -8.344 7.625 -26.344 1 49.88 133 PHE B C 1
ATOM 2046 O O . PHE B 1 133 ? -7.637 8.25 -27.141 1 49.88 133 PHE B O 1
#

Solvent-accessible surface area (backbone atoms only — not comparable to full-atom values): 14014 Å² total; per-residue (Å²): 126,85,78,45,74,38,56,51,26,28,46,19,16,74,64,70,34,31,67,60,20,53,53,49,47,53,52,37,52,73,74,67,51,79,80,52,75,60,30,49,43,14,54,31,39,15,22,35,78,70,59,36,59,69,60,31,55,50,53,60,52,37,32,42,77,75,62,70,40,80,85,49,73,66,45,51,29,31,51,27,32,27,32,9,67,65,64,39,47,68,59,26,50,52,51,59,70,65,45,95,60,84,80,51,58,54,39,35,45,24,42,28,51,18,18,63,77,65,70,36,60,69,65,28,54,57,27,46,66,68,52,61,123,127,84,78,45,73,38,56,50,26,30,47,20,16,75,65,69,35,30,68,59,20,54,51,49,48,52,51,37,51,74,74,66,51,78,82,56,73,62,30,49,43,14,52,30,39,16,22,36,76,68,59,36,59,69,60,33,54,50,53,62,52,38,32,43,76,75,63,70,39,79,85,49,72,67,45,53,30,30,51,29,32,28,30,10,68,65,65,39,46,68,59,25,52,51,50,58,72,66,45,92,59,85,80,51,58,52,37,36,47,24,43,31,52,18,18,64,77,66,69,36,60,70,66,27,56,56,28,48,68,67,52,61,123

Secondary structure (DSSP, 8-state):
----HHHHHHHHHHTT-HHHHHHHHHHHHHTTPPP-HHHHHHHHHHHHHHT-HHHHHHHHHHHHHHH-PPP-HHHHHHHHHHHHHTT-HHHHHHHHHT-SS---HHHHHHHHHHHHHHT-HHHHHHHHHHH--/----HHHHHHHHHHTT-HHHHHHHHHHHHHTTPPP-HHHHHHHHHHHHHHT-HHHHHHHHHHHHHHH-PPP-HHHHHHHHHHHHHTT-HHHHHHHHHT-SS---HHHHHHHHHHHHHHT-HHHHHHHHHHH--

Organism: NCBI:txid261450

Sequence (266 aa):
MIVSWSAMIGGYAMHGQAEEALKLFSKMYCIGIRPNGVTFIGLLHACGHMGLVDEGRGFFSSMTRDYEIIPQIEHYGCMVDLLSMSGLLQEAHEFIKNMPIKANGVVWGALLSGCKVHKNVESGEEAIKHLRFMIVSWSAMIGGYAMHGQAEEALKLFSKMYCIGIRPNGVTFIGLLHACGHMGLVDEGRGFFSSMTRDYEIIPQIEHYGCMVDLLSMSGLLQEAHEFIKNMPIKANGVVWGALLSGCKVHKNVESGEEAIKHLRF

Nearest PDB structures (foldseek):
  5i9h-assembly1_A  TM=8.420E-01  e=8.977E-07  unidentified
  8w9z-assembly1_E  TM=7.978E-01  e=4.732E-04  Nicotiana tabacum
  4m59-assembly1_A  TM=7.439E-01  e=4.732E-04  Zea mays
  4oe1-assembly1_A  TM=7.440E-01  e=5.215E-04  Zea mays
  8any-assembly1_A5  TM=7.159E-01  e=2.998E-03  Homo sapiens